Protein AF-A0A5C8V704-F1 (afdb_monomer_lite)

Sequence (258 aa):
MAIKKEKIITKQKALARRPDGNEKFPCLSTTLSRTVVVHTKKMRTDFKILSFIILTSVIFGCHTTEQKPKKIVEQNFGLFQNESESVAVELKLTEYTEWKSLLERTEEIACNDSIPKITFENDSIIKRVYLRNPCWDNFGCILIKQRNTIQIHNDTISKADRFYYPLDSLASVLKKDFNNNGKIPSWSRNPEKLLIFLSYDDEKISLFPKTLYKVVNEYEKLTDSVVLKIWLNEKMDIPPPPPPPKEPVGIELIENEK

Secondary structure (DSSP, 8-state):
---PPP----PPPP------------------------------S-HHHHHHHHHHHHHTS----------PEEEEES--TT--GGGEEE--GGG-SSHHHHHHHHHHHHHTT-EEEEEEE-SSEEEEEE-----GGG-S-----GGGEEEEETTEEEETTTEEEEGGGHHHHHHHHHHHTTSSTTS-S-GGG-EEEEE--GGGGGGHHHHHHHHHHHHHTT-S-----EEE------PPPPPPPPPP----------

pLDDT: mean 78.53, std 21.44, range [31.73, 98.5]

Organism: NCBI:txid2603628

Radius of gyration: 38.83 Å; chains: 1; bounding box: 147×44×92 Å

Structure (mmCIF, N/CA/C/O backbone):
data_AF-A0A5C8V704-F1
#
_entry.id   AF-A0A5C8V704-F1
#
loop_
_atom_site.group_PDB
_atom_site.id
_atom_site.type_symbol
_atom_site.label_atom_id
_atom_site.label_alt_id
_atom_site.label_comp_id
_atom_site.label_asym_id
_atom_site.label_entity_id
_atom_site.label_seq_id
_atom_site.pdbx_PDB_ins_code
_atom_site.Cartn_x
_atom_site.Cartn_y
_atom_site.Cartn_z
_atom_site.occupancy
_atom_site.B_iso_or_equiv
_atom_site.auth_seq_id
_atom_site.auth_comp_id
_atom_site.auth_asym_id
_atom_site.auth_atom_id
_atom_site.pdbx_PDB_model_num
ATOM 1 N N . MET A 1 1 ? -70.396 -18.447 39.971 1.00 44.59 1 MET A N 1
ATOM 2 C CA . MET A 1 1 ? -69.011 -18.435 39.452 1.00 44.59 1 MET A CA 1
ATOM 3 C C . MET A 1 1 ? -68.314 -17.203 39.994 1.00 44.59 1 MET A C 1
ATOM 5 O O . MET A 1 1 ? -68.735 -16.094 39.697 1.00 44.59 1 MET A O 1
ATOM 9 N N . ALA A 1 2 ? -67.343 -17.411 40.881 1.00 37.50 2 ALA A N 1
ATOM 10 C CA . ALA A 1 2 ? -66.616 -16.361 41.579 1.00 37.50 2 ALA A CA 1
ATOM 11 C C . ALA A 1 2 ? -65.350 -15.997 40.795 1.00 37.50 2 ALA A C 1
ATOM 13 O O . ALA A 1 2 ? -64.587 -16.888 40.429 1.00 37.50 2 ALA A O 1
ATOM 14 N N . ILE A 1 3 ? -65.117 -14.702 40.564 1.00 41.75 3 ILE A N 1
ATOM 15 C CA . ILE A 1 3 ? -63.849 -14.195 40.033 1.00 41.75 3 ILE A CA 1
ATOM 16 C C . ILE A 1 3 ? -63.155 -13.411 41.145 1.00 41.75 3 ILE A C 1
ATOM 18 O O . ILE A 1 3 ? -63.657 -12.420 41.676 1.00 41.75 3 ILE A O 1
ATOM 22 N N . LYS A 1 4 ? -62.007 -13.966 41.517 1.00 40.91 4 LYS A N 1
ATOM 23 C CA . LYS A 1 4 ? -61.085 -13.590 42.582 1.00 40.91 4 LYS A CA 1
ATOM 24 C C . LYS A 1 4 ? -60.369 -12.293 42.192 1.00 40.91 4 LYS A C 1
ATOM 26 O O . LYS A 1 4 ? -59.767 -12.223 41.127 1.00 40.91 4 LYS A O 1
ATOM 31 N N . LYS A 1 5 ? -60.438 -11.268 43.045 1.00 46.28 5 LYS A N 1
ATOM 32 C CA . LYS A 1 5 ? -59.642 -10.040 42.903 1.00 46.28 5 LYS A CA 1
ATOM 33 C C . LYS A 1 5 ? -58.301 -10.236 43.607 1.00 46.28 5 LYS A C 1
ATOM 35 O O . LYS A 1 5 ? -58.270 -10.444 44.818 1.00 46.28 5 LYS A O 1
ATOM 40 N N . GLU A 1 6 ? -57.214 -10.181 42.847 1.00 47.41 6 GLU A N 1
ATOM 41 C CA . GLU A 1 6 ? -55.852 -10.160 43.375 1.00 47.41 6 GLU A CA 1
ATOM 42 C C . GLU A 1 6 ? -55.475 -8.760 43.866 1.00 47.41 6 GLU A C 1
ATOM 44 O O . GLU A 1 6 ? -55.792 -7.743 43.251 1.00 47.41 6 GLU A O 1
ATOM 49 N N . LYS A 1 7 ? -54.820 -8.731 45.026 1.00 45.00 7 LYS A N 1
ATOM 50 C CA . LYS A 1 7 ? -54.406 -7.538 45.759 1.00 45.00 7 LYS A CA 1
ATOM 51 C C . LYS A 1 7 ? -52.881 -7.510 45.732 1.00 45.00 7 LYS A C 1
ATOM 53 O O . LYS A 1 7 ? -52.247 -8.329 46.390 1.00 45.00 7 LYS A O 1
ATOM 58 N N . ILE A 1 8 ? -52.296 -6.598 44.961 1.00 46.44 8 ILE A N 1
ATOM 59 C CA . ILE A 1 8 ? -50.842 -6.408 44.924 1.00 46.44 8 ILE A CA 1
ATOM 60 C C . ILE A 1 8 ? -50.446 -5.570 46.144 1.00 46.44 8 ILE A C 1
ATOM 62 O O . ILE A 1 8 ? -50.882 -4.431 46.304 1.00 46.44 8 ILE A O 1
ATOM 66 N N . ILE A 1 9 ? -49.657 -6.176 47.031 1.00 41.59 9 ILE A N 1
ATOM 67 C CA . ILE A 1 9 ? -49.066 -5.560 48.221 1.00 41.59 9 ILE A CA 1
ATOM 68 C C . ILE A 1 9 ? -47.594 -5.298 47.905 1.00 41.59 9 ILE A C 1
ATOM 70 O O . ILE A 1 9 ? -46.803 -6.238 47.833 1.00 41.59 9 ILE A O 1
ATOM 74 N N . THR A 1 10 ? -47.208 -4.035 47.750 1.00 47.12 10 THR A N 1
ATOM 75 C CA . THR A 1 10 ? -45.797 -3.658 47.604 1.00 47.12 10 THR A CA 1
ATOM 76 C C . THR A 1 10 ? -45.227 -3.324 48.980 1.00 47.12 10 THR A C 1
ATOM 78 O O . THR A 1 10 ? -45.646 -2.368 49.631 1.00 47.12 10 THR A O 1
ATOM 81 N N . LYS A 1 11 ? -44.287 -4.153 49.447 1.00 47.28 11 LYS A N 1
ATOM 82 C CA . LYS A 1 11 ? -43.555 -3.972 50.706 1.00 47.28 11 LYS A CA 1
ATOM 83 C C . LYS A 1 11 ? -42.565 -2.810 50.585 1.00 47.28 11 LYS A C 1
ATOM 85 O O . LYS A 1 11 ? -41.685 -2.831 49.730 1.00 47.28 11 LYS A O 1
ATOM 90 N N . GLN A 1 12 ? -42.676 -1.840 51.489 1.00 38.31 12 GLN A N 1
ATOM 91 C CA . GLN A 1 12 ? -41.624 -0.866 51.771 1.00 38.31 12 GLN A CA 1
ATOM 92 C C . GLN A 1 12 ? -40.463 -1.560 52.492 1.00 38.31 12 GLN A C 1
ATOM 94 O O . GLN A 1 12 ? -40.671 -2.301 53.454 1.00 38.31 12 GLN A O 1
ATOM 99 N N . LYS A 1 13 ? -39.237 -1.311 52.028 1.00 49.50 13 LYS A N 1
ATOM 100 C CA . LYS A 1 13 ? -38.006 -1.712 52.709 1.00 49.50 13 LYS A CA 1
ATOM 101 C C . LYS A 1 13 ? -37.528 -0.525 53.545 1.00 49.50 13 LYS A C 1
ATOM 103 O O . LYS A 1 13 ? -37.286 0.553 53.011 1.00 49.50 13 LYS A O 1
ATOM 108 N N . ALA A 1 14 ? -37.445 -0.734 54.853 1.00 36.69 14 ALA A N 1
ATOM 109 C CA . ALA A 1 14 ? -36.876 0.204 55.805 1.00 36.69 14 ALA A CA 1
ATOM 110 C C . ALA A 1 14 ? -35.340 0.187 55.721 1.00 36.69 14 ALA A C 1
ATOM 112 O O . ALA A 1 14 ? -34.738 -0.886 55.683 1.00 36.69 14 ALA A O 1
ATOM 113 N N . LEU A 1 15 ? -34.719 1.366 55.764 1.00 38.62 15 LEU A N 1
ATOM 114 C CA . LEU A 1 15 ? -33.349 1.544 56.238 1.00 38.62 15 LEU A CA 1
ATOM 115 C C . LEU A 1 15 ? -33.349 2.737 57.200 1.00 38.62 15 LEU A C 1
ATOM 117 O O . LEU A 1 15 ? -33.879 3.804 56.886 1.00 38.62 15 LEU A O 1
ATOM 121 N N . ALA A 1 16 ? -32.822 2.526 58.402 1.00 35.31 16 ALA A N 1
ATOM 122 C CA . ALA A 1 16 ? -32.788 3.505 59.477 1.00 35.31 16 ALA A CA 1
ATOM 123 C C . ALA A 1 16 ? -31.427 4.229 59.533 1.00 35.31 16 ALA A C 1
ATOM 125 O O . ALA A 1 16 ? -30.406 3.557 59.506 1.00 35.31 16 ALA A O 1
ATOM 126 N N . ARG A 1 17 ? -31.498 5.577 59.621 1.00 34.66 17 ARG A N 1
ATOM 127 C CA . ARG A 1 17 ? -30.797 6.575 60.492 1.00 34.66 17 ARG A CA 1
ATOM 128 C C . ARG A 1 17 ? -29.285 6.416 60.764 1.00 34.66 17 ARG A C 1
ATOM 130 O O . ARG A 1 17 ? -28.851 5.317 61.051 1.00 34.66 17 ARG A O 1
ATOM 137 N N . ARG A 1 18 ? -28.439 7.454 60.915 1.00 39.41 18 ARG A N 1
ATOM 138 C CA . ARG A 1 18 ? -28.419 8.958 61.001 1.00 39.41 18 ARG A CA 1
ATOM 139 C C . ARG A 1 18 ? -26.903 9.337 61.207 1.00 39.41 18 ARG A C 1
ATOM 141 O O . ARG A 1 18 ? -26.125 8.386 61.223 1.00 39.41 18 ARG A O 1
ATOM 148 N N . PRO A 1 19 ? -26.439 10.581 61.503 1.00 47.91 19 PRO A N 1
ATOM 149 C CA . PRO A 1 19 ? -27.082 11.903 61.582 1.00 47.91 19 PRO A CA 1
ATOM 150 C C . PRO A 1 19 ? -26.353 13.003 60.772 1.00 47.91 19 PRO A C 1
ATOM 152 O O . PRO A 1 19 ? -25.227 12.831 60.338 1.00 47.91 19 PRO A O 1
ATOM 155 N N . ASP A 1 20 ? -27.059 14.112 60.569 1.00 41.09 20 ASP A N 1
ATOM 156 C CA . ASP A 1 20 ? -26.614 15.519 60.570 1.00 41.09 20 ASP A CA 1
ATOM 157 C C . ASP A 1 20 ? -27.721 16.258 59.801 1.00 41.09 20 ASP A C 1
ATOM 159 O O . ASP A 1 20 ? -28.110 15.872 58.706 1.00 41.09 20 ASP A O 1
ATOM 163 N N . GLY A 1 21 ? -28.467 17.193 60.372 1.00 41.81 21 GLY A N 1
ATOM 164 C CA . GLY A 1 21 ? -28.012 18.265 61.237 1.00 41.81 21 GLY A CA 1
ATOM 165 C C . GLY A 1 21 ? -28.247 19.561 60.470 1.00 41.81 21 GLY A C 1
ATOM 166 O O . GLY A 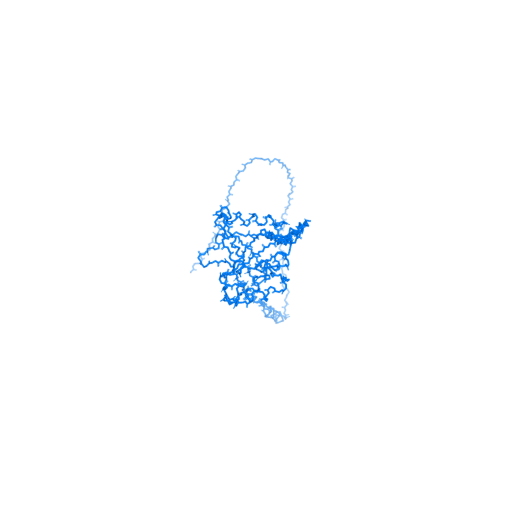1 21 ? -27.290 20.168 60.020 1.00 41.81 21 GLY A O 1
ATOM 167 N N . ASN A 1 22 ? -29.516 19.901 60.202 1.00 38.75 22 ASN A N 1
ATOM 168 C CA . ASN A 1 22 ? -30.020 21.276 60.249 1.00 38.75 22 ASN A CA 1
ATOM 169 C C . ASN A 1 22 ? -31.502 21.382 59.878 1.00 38.75 22 ASN A C 1
ATOM 171 O O . ASN A 1 22 ? -32.037 20.692 59.012 1.00 38.75 22 ASN A O 1
ATOM 175 N N . GLU A 1 23 ? -32.139 22.260 60.638 1.00 38.09 23 GLU A N 1
ATOM 176 C CA . GLU A 1 23 ? -33.556 22.555 60.749 1.00 38.09 23 GLU A CA 1
ATOM 177 C C . GLU A 1 23 ? -34.106 23.350 59.556 1.00 38.09 23 GLU A C 1
ATOM 179 O O . GLU A 1 23 ? -33.428 24.223 59.017 1.00 38.09 23 GLU A O 1
ATOM 184 N N . LYS A 1 24 ? -35.391 23.131 59.237 1.00 35.50 24 LYS A N 1
ATOM 185 C CA . LYS A 1 24 ? -36.437 24.177 59.244 1.00 35.50 24 LYS A CA 1
ATOM 186 C C . LYS A 1 24 ? -37.827 23.575 58.967 1.00 35.50 24 LYS A C 1
ATOM 188 O O . LYS A 1 24 ? -38.093 23.031 57.902 1.00 35.50 24 LYS A O 1
ATOM 193 N N . PHE A 1 25 ? -38.704 23.690 59.962 1.00 33.47 25 PHE A N 1
ATOM 194 C CA . PHE A 1 25 ? -40.175 23.625 59.882 1.00 33.47 25 PHE A CA 1
ATOM 195 C C . PHE A 1 25 ? -40.737 25.034 59.555 1.00 33.47 25 PHE A C 1
ATOM 197 O O . PHE A 1 25 ? -39.957 25.988 59.579 1.00 33.47 25 PHE A O 1
ATOM 204 N N . PRO A 1 26 ? -42.066 25.267 59.476 1.00 46.62 26 PRO A N 1
ATOM 205 C CA . PRO A 1 26 ? -43.185 24.465 58.949 1.00 46.62 26 PRO A CA 1
ATOM 206 C C . PRO A 1 26 ? -44.069 25.297 57.978 1.00 46.62 26 PRO A C 1
ATOM 208 O O . PRO A 1 26 ? -43.970 26.516 57.941 1.00 46.62 26 PRO A O 1
ATOM 211 N N . CYS A 1 27 ? -45.026 24.673 57.282 1.00 31.73 27 CYS A N 1
ATOM 212 C CA . CYS A 1 27 ? -46.326 25.302 56.990 1.00 31.73 27 CYS A CA 1
ATOM 213 C C . CYS A 1 27 ? -47.397 24.220 56.787 1.00 31.73 27 CYS A C 1
ATOM 215 O O . CYS A 1 27 ? -47.334 23.420 55.855 1.00 31.73 27 CYS A O 1
ATOM 217 N N . LEU A 1 28 ? -48.372 24.211 57.696 1.00 37.22 28 LEU A N 1
ATOM 218 C CA . LEU A 1 28 ? -49.668 23.555 57.559 1.00 37.22 28 LEU A CA 1
ATOM 219 C C . LEU A 1 28 ? -50.482 24.283 56.478 1.00 37.22 28 LEU A C 1
ATOM 221 O O . LEU A 1 28 ? -50.531 25.511 56.486 1.00 37.22 28 LEU A O 1
ATOM 225 N N . SER A 1 29 ? -51.222 23.553 55.644 1.00 35.16 29 SER A N 1
ATOM 226 C CA . SER A 1 29 ? -52.492 24.073 55.136 1.00 35.16 29 SER A CA 1
ATOM 227 C C . SER A 1 29 ? -53.477 22.956 54.818 1.00 35.16 29 SER A C 1
ATOM 229 O O . SER A 1 29 ? -53.121 21.833 54.463 1.00 35.16 29 SER A O 1
ATOM 231 N N . THR A 1 30 ? -54.727 23.306 55.053 1.00 36.38 30 THR A N 1
ATOM 232 C CA . THR A 1 30 ? -55.903 22.489 55.287 1.00 36.38 30 THR A CA 1
ATOM 233 C C . THR A 1 30 ? -56.631 22.137 53.987 1.00 36.38 30 THR A C 1
ATOM 235 O O . THR A 1 30 ? -56.574 22.839 52.984 1.00 36.38 30 THR A O 1
ATOM 238 N N . THR A 1 31 ? -57.358 21.026 54.067 1.00 43.66 31 THR A N 1
ATOM 239 C CA . THR A 1 31 ? -58.413 20.501 53.185 1.00 43.66 31 THR A CA 1
ATOM 240 C C . THR A 1 31 ? -59.241 21.511 52.383 1.00 43.66 31 THR A C 1
ATOM 242 O O . THR A 1 31 ? -59.718 22.488 52.951 1.00 43.66 31 THR A O 1
ATOM 245 N N . LEU A 1 32 ? -59.628 21.132 51.155 1.00 38.75 32 LEU A N 1
ATOM 246 C CA . LEU A 1 32 ? -61.003 21.320 50.663 1.00 38.75 32 LEU A CA 1
ATOM 247 C C . LEU A 1 32 ? -61.303 20.400 49.469 1.00 38.75 32 LEU A C 1
ATOM 249 O O . LEU A 1 32 ? -60.818 20.592 48.357 1.00 38.75 32 LEU A O 1
ATOM 253 N N . SER A 1 33 ? -62.143 19.396 49.727 1.00 44.09 33 SER A N 1
ATOM 254 C CA . SER A 1 33 ? -62.847 18.627 48.701 1.00 44.09 33 SER A CA 1
ATOM 255 C C . SER A 1 33 ? -63.839 19.554 48.005 1.00 44.09 33 SER A C 1
ATOM 257 O O . SER A 1 33 ? -64.700 20.138 48.663 1.00 44.09 33 SER A O 1
ATOM 259 N N . ARG A 1 34 ? -63.737 19.685 46.680 1.00 38.34 34 ARG A N 1
ATOM 260 C CA . ARG A 1 34 ? -64.720 20.405 45.868 1.00 38.34 34 ARG A CA 1
ATOM 261 C C . ARG A 1 34 ? -65.421 19.411 44.954 1.00 38.34 34 ARG A C 1
ATOM 263 O O . ARG A 1 34 ? -64.851 18.926 43.982 1.00 38.34 34 ARG A O 1
ATOM 270 N N . THR A 1 35 ? -66.668 19.112 45.288 1.00 49.31 35 THR A N 1
ATOM 271 C CA . THR A 1 35 ? -67.592 18.381 44.425 1.00 49.31 35 THR A CA 1
ATOM 272 C C . THR A 1 35 ? -67.972 19.296 43.263 1.00 49.31 35 THR A C 1
ATOM 274 O O . THR A 1 35 ? -68.590 20.339 43.471 1.00 49.31 35 THR A O 1
ATOM 277 N N . VAL A 1 36 ? -67.581 18.936 42.042 1.00 43.47 36 VAL A N 1
ATOM 278 C CA . VAL A 1 36 ? -68.016 19.628 40.822 1.00 43.47 36 VAL A CA 1
ATOM 279 C C . VAL A 1 36 ? -69.261 18.919 40.304 1.00 43.47 36 VAL A C 1
ATOM 281 O O . VAL A 1 36 ? -69.202 17.776 39.859 1.00 43.47 36 VAL A O 1
ATOM 284 N N . VAL A 1 37 ? -70.403 19.601 40.379 1.00 51.59 37 VAL A N 1
ATOM 285 C CA . VAL A 1 37 ? -71.641 19.182 39.717 1.00 51.59 37 VAL A CA 1
ATOM 286 C C . VAL A 1 37 ? -71.476 19.443 38.221 1.00 51.59 37 VAL A C 1
ATOM 288 O O . VAL A 1 37 ? -71.445 20.589 37.778 1.00 51.59 37 VAL A O 1
ATOM 291 N N . VAL A 1 38 ? -71.339 18.375 37.437 1.00 46.44 38 VAL A N 1
ATOM 292 C CA . VAL A 1 38 ? -71.306 18.444 35.973 1.00 46.44 38 VAL A CA 1
ATOM 293 C C . VAL A 1 38 ? -72.742 18.548 35.466 1.00 46.44 38 VAL A C 1
ATOM 295 O O . VAL A 1 38 ? -73.486 17.569 35.452 1.00 46.44 38 VAL A O 1
ATOM 298 N N . HIS A 1 39 ? -73.144 19.739 35.027 1.00 47.12 39 HIS A N 1
ATOM 299 C CA . HIS A 1 39 ? -74.334 19.890 34.196 1.00 47.12 39 HIS A CA 1
ATOM 300 C C . HIS A 1 39 ? -74.021 19.431 32.771 1.00 47.12 39 HIS A C 1
ATOM 302 O O . HIS A 1 39 ? -73.426 20.155 31.974 1.00 47.12 39 HIS A O 1
ATOM 308 N N . THR A 1 40 ? -74.456 18.221 32.426 1.00 40.09 40 THR A N 1
ATOM 309 C CA . THR A 1 40 ? -74.488 17.754 31.039 1.00 40.09 40 THR A CA 1
ATOM 310 C C . THR A 1 40 ? -75.593 18.487 30.286 1.00 40.09 40 THR A C 1
ATOM 312 O O . THR A 1 40 ? -76.771 18.129 30.362 1.00 40.09 40 THR A O 1
ATOM 315 N N . LYS A 1 41 ? -75.214 19.530 29.545 1.00 44.72 41 LYS A N 1
ATOM 316 C CA . LYS A 1 41 ? -76.078 20.141 28.536 1.00 44.72 41 LYS A CA 1
ATOM 317 C C . LYS A 1 41 ? -76.211 19.156 27.372 1.00 44.72 41 LYS A C 1
ATOM 319 O O . LYS A 1 41 ? -75.222 18.679 26.822 1.00 44.72 41 LYS A O 1
ATOM 324 N N . LYS A 1 42 ? -77.453 18.837 27.024 1.00 49.50 42 LYS A N 1
ATOM 325 C CA . LYS A 1 42 ? -77.848 17.964 25.916 1.00 49.50 42 LYS A CA 1
ATOM 326 C C . LYS A 1 42 ? -77.379 18.561 24.582 1.00 49.50 42 LYS A C 1
ATOM 328 O O . LYS A 1 42 ? -78.095 19.360 23.989 1.00 49.50 42 LYS A O 1
ATOM 333 N N . MET A 1 43 ? -76.195 18.168 24.110 1.00 43.16 43 MET A N 1
ATOM 334 C CA . MET A 1 43 ? -75.773 18.372 22.721 1.00 43.16 43 MET A CA 1
ATOM 335 C C . MET A 1 43 ? -76.339 17.237 21.872 1.00 43.16 43 MET A C 1
ATOM 337 O O . MET A 1 43 ? -75.833 16.117 21.838 1.00 43.16 43 MET A O 1
ATOM 341 N N . ARG A 1 44 ? -77.474 17.535 21.243 1.00 52.94 44 ARG A N 1
ATOM 342 C CA . ARG A 1 44 ? -78.029 16.774 20.130 1.00 52.94 44 ARG A CA 1
ATOM 343 C C . ARG A 1 44 ? -77.403 17.346 18.858 1.00 52.94 44 ARG A C 1
ATOM 345 O O . ARG A 1 44 ? -77.247 18.559 18.785 1.00 52.94 44 ARG A O 1
ATOM 352 N N . THR A 1 45 ? -77.105 16.450 17.914 1.00 56.62 45 THR A N 1
ATOM 353 C CA . THR A 1 45 ? -76.535 16.684 16.570 1.00 56.62 45 THR A CA 1
ATOM 354 C C . THR A 1 45 ? -75.119 17.255 16.556 1.00 56.62 45 THR A C 1
ATOM 356 O O . THR A 1 45 ? -74.963 18.446 16.725 1.00 56.62 45 THR A O 1
ATOM 359 N N . ASP A 1 46 ? -74.136 16.351 16.400 1.00 52.53 46 ASP A N 1
ATOM 360 C CA . ASP A 1 46 ? -72.847 16.534 15.676 1.00 52.53 46 ASP A CA 1
ATOM 361 C C . ASP A 1 46 ? -71.938 15.280 15.738 1.00 52.53 46 ASP A C 1
ATOM 363 O O . ASP A 1 46 ? -70.817 15.253 15.232 1.00 52.53 46 ASP A O 1
ATOM 367 N N . PHE A 1 47 ? -72.443 14.163 16.278 1.00 52.62 47 PHE A N 1
ATOM 368 C CA . PHE A 1 47 ? -71.701 12.899 16.408 1.00 52.62 47 PHE A CA 1
ATOM 369 C C . PHE A 1 47 ? -71.240 12.282 15.068 1.00 52.62 47 PHE A C 1
ATOM 371 O O . PHE A 1 47 ? -70.318 11.472 15.041 1.00 52.62 47 PHE A O 1
ATOM 378 N N . LYS A 1 48 ? -71.847 12.670 13.936 1.00 51.34 48 LYS A N 1
ATOM 379 C CA . LYS A 1 48 ? -71.466 12.160 12.606 1.00 51.34 48 LYS A CA 1
ATOM 380 C C . LYS A 1 48 ? -70.214 12.836 12.036 1.00 51.34 48 LYS A C 1
ATOM 382 O O . LYS A 1 48 ? -69.453 12.177 11.338 1.00 51.34 48 LYS A O 1
ATOM 387 N N . ILE A 1 49 ? -69.979 14.112 12.357 1.00 59.41 49 ILE A N 1
ATOM 388 C CA . ILE A 1 49 ? -68.831 14.875 11.837 1.00 59.41 49 ILE A CA 1
ATOM 389 C C . ILE A 1 49 ? -67.564 14.504 12.619 1.00 59.41 49 ILE A C 1
ATOM 391 O O . ILE A 1 49 ? -66.519 14.253 12.022 1.00 59.41 49 ILE A O 1
ATOM 395 N N . LEU A 1 50 ? -67.674 14.343 13.942 1.00 54.97 50 LEU A N 1
ATOM 396 C CA . LEU A 1 50 ? -66.556 13.920 14.792 1.00 54.97 50 LEU A CA 1
ATOM 397 C C . LEU A 1 50 ? -66.080 12.491 14.469 1.00 54.97 50 LEU A C 1
ATOM 399 O O . LEU A 1 50 ? -64.881 12.221 14.468 1.00 54.97 50 LEU A O 1
ATOM 403 N N . SER A 1 51 ? -67.005 11.592 14.114 1.00 56.19 51 SER A N 1
ATOM 404 C CA . SER A 1 51 ? -66.667 10.233 13.675 1.00 56.19 51 SER A CA 1
ATOM 405 C C . SER A 1 51 ? -65.898 10.210 12.348 1.00 56.19 51 SER A C 1
ATOM 407 O O . SER A 1 51 ? -65.074 9.321 12.157 1.00 56.19 51 SER A O 1
ATOM 409 N N . PHE A 1 52 ? -66.139 11.166 11.444 1.00 60.00 52 PHE A N 1
ATOM 410 C CA . PHE A 1 52 ? -65.418 11.260 10.170 1.00 60.00 52 PHE A CA 1
ATOM 411 C C . PHE A 1 52 ? -63.993 11.804 10.348 1.00 60.00 52 PHE A C 1
ATOM 413 O O . PHE A 1 52 ? -63.079 11.321 9.688 1.00 60.00 52 PHE A O 1
ATOM 420 N N . ILE A 1 53 ? -63.788 12.747 11.276 1.00 61.66 53 ILE A N 1
ATOM 421 C CA . ILE A 1 53 ? -62.463 13.316 11.588 1.00 61.66 53 ILE A CA 1
ATOM 422 C C . ILE A 1 53 ? -61.553 12.271 12.254 1.00 61.66 53 ILE A C 1
ATOM 424 O O . ILE A 1 53 ? -60.378 12.164 11.917 1.00 61.66 53 ILE A O 1
ATOM 428 N N . ILE A 1 54 ? -62.095 11.448 13.157 1.00 60.44 54 ILE A N 1
ATOM 429 C CA . ILE A 1 54 ? -61.327 10.362 13.790 1.00 60.44 54 ILE A CA 1
ATOM 430 C C . ILE A 1 54 ? -60.971 9.277 12.762 1.00 60.44 54 ILE A C 1
ATOM 432 O O . ILE A 1 54 ? -59.874 8.724 12.811 1.00 60.44 54 ILE A O 1
ATOM 436 N N . LEU A 1 55 ? -61.857 8.999 11.798 1.00 58.44 55 LEU A N 1
ATOM 437 C CA . LEU A 1 55 ? -61.618 7.980 10.777 1.00 58.44 55 LEU A CA 1
ATOM 438 C C . LEU A 1 55 ? -60.535 8.400 9.771 1.00 58.44 55 LEU A C 1
ATOM 440 O O . LEU A 1 55 ? -59.760 7.548 9.352 1.00 58.44 55 LEU A O 1
ATOM 444 N N . THR A 1 56 ? -60.430 9.686 9.414 1.00 59.88 56 THR A N 1
ATOM 445 C CA . THR A 1 56 ? -59.397 10.171 8.479 1.00 59.88 56 THR A CA 1
ATOM 446 C C . THR A 1 56 ? -58.010 10.288 9.116 1.00 59.88 56 THR A C 1
ATOM 448 O O . THR A 1 56 ? -57.017 10.049 8.430 1.00 59.88 56 THR A O 1
ATOM 451 N N . SER A 1 57 ? -57.904 10.560 10.423 1.00 54.84 57 SER A N 1
ATOM 452 C CA . SER A 1 57 ? -56.608 10.601 11.124 1.00 54.84 57 SER A CA 1
ATOM 453 C C . SER A 1 57 ? -55.922 9.234 11.259 1.00 54.84 57 SER A C 1
ATOM 455 O O . SER A 1 57 ? -54.700 9.187 11.364 1.00 54.84 57 SER A O 1
ATOM 457 N N . VAL A 1 58 ? -56.664 8.120 11.201 1.00 58.66 58 VAL A N 1
ATOM 458 C CA . VAL A 1 58 ? -56.075 6.764 11.222 1.00 58.66 58 VAL A CA 1
ATOM 459 C C . VAL A 1 58 ? -55.428 6.402 9.876 1.00 58.66 58 VAL A C 1
ATOM 461 O O . VAL A 1 58 ? -54.473 5.634 9.848 1.00 58.66 58 VAL A O 1
ATOM 464 N N . ILE A 1 59 ? -55.875 7.000 8.765 1.00 57.03 59 ILE A N 1
ATOM 465 C CA . ILE A 1 59 ? -55.381 6.678 7.409 1.00 57.03 59 ILE A CA 1
ATOM 466 C C . ILE A 1 59 ? -54.037 7.367 7.105 1.00 57.03 59 ILE A C 1
ATOM 468 O O . ILE A 1 59 ? -53.273 6.889 6.276 1.00 57.03 59 ILE A O 1
ATOM 472 N N . PHE A 1 60 ? -53.704 8.454 7.811 1.00 57.69 60 PHE A N 1
ATOM 473 C CA . PHE A 1 60 ? -52.390 9.114 7.720 1.00 57.69 60 PHE A CA 1
ATOM 474 C C . PHE A 1 60 ? -51.382 8.616 8.775 1.00 57.69 60 PHE A C 1
ATOM 476 O O . PHE A 1 60 ? -50.271 9.139 8.876 1.00 57.69 60 PHE A O 1
ATOM 483 N N . GLY A 1 61 ? -51.745 7.594 9.559 1.00 55.34 61 GLY A N 1
ATOM 484 C CA . GLY A 1 61 ? -50.862 6.955 10.527 1.00 55.34 61 GLY A CA 1
ATOM 485 C C . GLY A 1 61 ? -49.804 6.079 9.851 1.00 55.34 61 GLY A C 1
ATOM 486 O O . GLY A 1 61 ? -50.086 4.952 9.470 1.00 55.34 61 GLY A O 1
ATOM 487 N N . CYS A 1 62 ? -48.576 6.597 9.775 1.00 53.19 62 CYS A N 1
ATOM 488 C CA . CYS A 1 62 ? -47.334 5.893 9.430 1.00 53.19 62 CYS A CA 1
ATOM 489 C C . CYS A 1 62 ? -47.240 5.295 8.015 1.00 53.19 62 CYS A C 1
ATOM 491 O O . CYS A 1 62 ? -47.156 4.084 7.835 1.00 53.19 62 CYS A O 1
ATOM 493 N N . HIS A 1 63 ? -46.980 6.152 7.025 1.00 52.72 63 HIS A N 1
ATOM 494 C CA . HIS A 1 63 ? -45.927 5.807 6.065 1.00 52.72 63 HIS A CA 1
ATOM 495 C C . HIS A 1 63 ? -44.567 5.993 6.753 1.00 52.72 63 HIS A C 1
ATOM 497 O O . HIS A 1 63 ? -43.824 6.928 6.464 1.00 52.72 63 HIS A O 1
ATOM 503 N N . THR A 1 64 ? -44.230 5.115 7.699 1.00 58.72 64 THR A N 1
ATOM 504 C CA . THR A 1 64 ? -42.821 4.864 7.996 1.00 58.72 64 THR A CA 1
ATOM 505 C C . THR A 1 64 ? -42.264 4.220 6.741 1.00 58.72 64 THR A C 1
ATOM 507 O O . THR A 1 64 ? -42.447 3.027 6.519 1.00 58.72 64 THR A O 1
ATOM 510 N N . THR A 1 65 ? -41.657 5.024 5.865 1.00 57.94 65 THR A N 1
ATOM 511 C CA . THR A 1 65 ? -40.715 4.512 4.874 1.00 57.94 65 THR A CA 1
ATOM 512 C C . THR A 1 65 ? -39.739 3.644 5.647 1.00 57.94 65 THR A C 1
ATOM 514 O O . THR A 1 65 ? -38.904 4.175 6.380 1.00 57.94 65 THR A O 1
ATOM 517 N N . GLU A 1 66 ? -39.892 2.324 5.544 1.00 56.22 66 GLU A N 1
ATOM 518 C CA . GLU A 1 66 ? -38.873 1.382 5.967 1.00 56.22 66 GLU A CA 1
ATOM 519 C C . GLU A 1 66 ? -37.623 1.747 5.170 1.00 56.22 66 GLU A C 1
ATOM 521 O O . GLU A 1 66 ? -37.462 1.369 4.007 1.00 56.22 66 GLU A O 1
ATOM 526 N N . GLN A 1 67 ? -36.754 2.566 5.761 1.00 60.12 67 GLN A N 1
ATOM 527 C CA . GLN A 1 67 ? -35.397 2.694 5.274 1.00 60.12 67 GLN A CA 1
ATOM 528 C C . GLN A 1 67 ? -34.795 1.312 5.481 1.00 60.12 67 GLN A C 1
ATOM 530 O O . GLN A 1 67 ? -34.417 0.952 6.596 1.00 60.12 67 GLN A O 1
ATOM 535 N N . LYS A 1 68 ? -34.788 0.497 4.418 1.00 64.19 68 LYS A N 1
ATOM 536 C CA . LYS A 1 68 ? -34.041 -0.759 4.411 1.00 64.19 68 LYS A CA 1
ATOM 537 C C . LYS A 1 68 ? -32.646 -0.428 4.937 1.00 64.19 68 LYS A C 1
ATOM 539 O O . LYS A 1 68 ? -32.036 0.495 4.388 1.00 64.19 68 LYS A O 1
ATOM 544 N N . PRO A 1 69 ? -32.156 -1.120 5.981 1.00 65.88 69 PRO A N 1
ATOM 545 C CA . PRO A 1 69 ? -30.830 -0.854 6.505 1.00 65.88 69 PRO A CA 1
ATOM 546 C C . PRO A 1 69 ? -29.857 -0.948 5.336 1.00 65.88 69 PRO A C 1
ATOM 548 O O . PRO A 1 69 ? -29.801 -1.965 4.637 1.00 65.88 69 PRO A O 1
ATOM 551 N N . LYS A 1 70 ? -29.180 0.167 5.053 1.00 76.94 70 LYS A N 1
ATOM 552 C CA . LYS A 1 70 ? -28.227 0.261 3.955 1.00 76.94 70 LYS A CA 1
ATOM 553 C C . LYS A 1 70 ? -27.146 -0.774 4.243 1.00 76.94 70 LYS A C 1
ATOM 555 O O . LYS A 1 70 ? -26.426 -0.657 5.229 1.00 76.94 70 LYS A O 1
ATOM 560 N N . LYS A 1 71 ? -27.11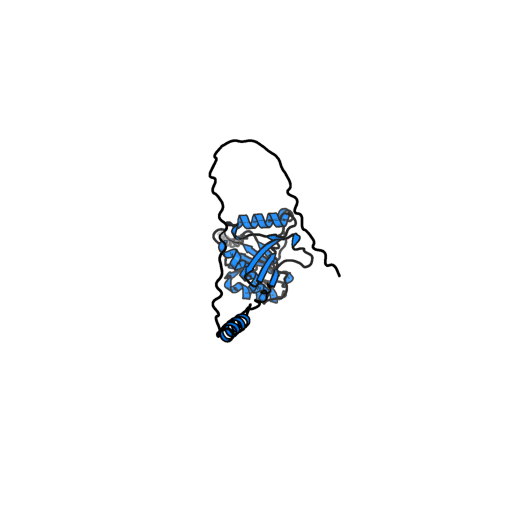0 -1.845 3.447 1.00 87.06 71 LYS A N 1
ATOM 561 C CA . LYS A 1 71 ? -26.164 -2.943 3.651 1.00 87.06 71 LYS A CA 1
ATOM 562 C C . LYS A 1 71 ? -24.757 -2.386 3.454 1.00 87.06 71 LYS A C 1
ATOM 564 O O . LYS A 1 71 ? -24.405 -2.017 2.336 1.00 87.06 71 LYS A O 1
ATOM 569 N N . ILE A 1 72 ? -23.991 -2.315 4.536 1.00 90.75 72 ILE A N 1
ATOM 570 C CA . ILE A 1 72 ? -22.582 -1.933 4.492 1.00 90.75 72 ILE A CA 1
ATOM 571 C C . ILE A 1 72 ? -21.810 -3.097 3.865 1.00 90.75 72 ILE A C 1
ATOM 573 O O . ILE A 1 72 ? -21.995 -4.255 4.248 1.00 90.75 72 ILE A O 1
ATOM 577 N N . VAL A 1 73 ? -21.004 -2.796 2.851 1.00 93.44 73 VAL A N 1
ATOM 578 C CA . VAL A 1 73 ? -20.128 -3.763 2.185 1.00 93.44 73 VAL A CA 1
ATOM 579 C C . VAL A 1 73 ? -18.744 -3.660 2.803 1.00 93.44 73 VAL A C 1
ATOM 581 O O . VAL A 1 73 ? -18.146 -2.588 2.815 1.00 93.44 73 VAL A O 1
ATOM 584 N N . GLU A 1 74 ? -18.225 -4.778 3.294 1.00 93.69 74 GLU A N 1
ATOM 585 C CA . GLU A 1 74 ? -16.870 -4.847 3.830 1.00 93.69 74 GLU A CA 1
ATOM 586 C C . GLU A 1 74 ? -15.915 -5.438 2.794 1.00 93.69 74 GLU A C 1
ATOM 588 O O . GLU A 1 74 ? -16.223 -6.441 2.148 1.00 93.69 74 GLU A O 1
ATOM 593 N N . GLN A 1 75 ? -14.757 -4.805 2.631 1.00 94.12 75 GLN A N 1
ATOM 594 C CA . GLN A 1 75 ? -13.703 -5.236 1.722 1.00 94.12 75 GLN A CA 1
ATOM 595 C C . GLN A 1 75 ? -12.368 -5.251 2.464 1.00 94.12 75 GLN A C 1
ATOM 597 O O . GLN A 1 75 ? -11.895 -4.214 2.927 1.00 94.12 75 GLN A O 1
ATOM 602 N N . ASN A 1 76 ? -11.744 -6.422 2.543 1.00 95.19 76 ASN A N 1
ATOM 603 C CA . ASN A 1 76 ? -10.461 -6.609 3.209 1.00 95.19 76 ASN A CA 1
ATOM 604 C C . ASN A 1 76 ? -9.373 -6.831 2.152 1.00 95.19 76 ASN A C 1
ATOM 606 O O . ASN A 1 76 ? -9.476 -7.759 1.356 1.00 95.19 76 ASN A O 1
ATOM 610 N N . PHE A 1 77 ? -8.327 -6.007 2.153 1.00 96.12 77 PHE A N 1
ATOM 611 C CA . PHE A 1 77 ? -7.181 -6.105 1.247 1.00 96.12 77 PHE A CA 1
ATOM 612 C C . PHE A 1 77 ? -5.912 -6.414 2.041 1.00 96.12 77 PHE A C 1
ATOM 614 O O . PHE A 1 77 ? -5.592 -5.708 2.991 1.00 96.12 77 PHE A O 1
ATOM 621 N N . GLY A 1 78 ? -5.170 -7.444 1.643 1.00 94.75 78 GLY A N 1
ATOM 622 C CA . GLY A 1 78 ? -3.919 -7.860 2.285 1.00 94.75 78 GLY A CA 1
ATOM 623 C C . GLY A 1 78 ? -4.083 -8.822 3.467 1.00 94.75 78 GLY A C 1
ATOM 624 O O . GLY A 1 78 ? -3.079 -9.281 4.007 1.00 94.75 78 GLY A O 1
ATOM 625 N N . LEU A 1 79 ? -5.313 -9.171 3.852 1.00 93.38 79 LEU A N 1
ATOM 626 C CA . LEU A 1 79 ? -5.572 -10.245 4.814 1.00 93.38 79 LEU A CA 1
ATOM 627 C C . LEU A 1 79 ? -5.559 -11.594 4.085 1.00 93.38 79 LEU A C 1
ATOM 629 O O . LEU A 1 79 ? -6.307 -11.780 3.121 1.00 93.38 79 LEU A O 1
ATOM 633 N N . PHE A 1 80 ? -4.705 -12.528 4.504 1.00 86.75 80 PHE A N 1
ATOM 634 C CA . PHE A 1 80 ? -4.627 -13.844 3.869 1.00 86.75 80 PHE A CA 1
ATOM 635 C C . PHE A 1 80 ? -5.648 -14.814 4.477 1.00 86.75 80 PHE A C 1
ATOM 637 O O . PHE A 1 80 ? -6.070 -14.666 5.617 1.00 86.75 80 PHE A O 1
ATOM 644 N N . GLN A 1 81 ? -6.070 -15.820 3.702 1.00 82.62 81 GLN A N 1
ATOM 645 C CA . GLN A 1 81 ? -7.182 -16.718 4.066 1.00 82.62 81 GLN A CA 1
ATOM 646 C C . GLN A 1 81 ? -6.976 -17.481 5.385 1.00 82.62 81 GLN A C 1
ATOM 648 O O . GLN A 1 81 ? -7.943 -17.911 6.003 1.00 82.62 81 GLN A O 1
ATOM 653 N N . ASN A 1 82 ? -5.725 -17.681 5.797 1.00 81.88 82 ASN A N 1
ATOM 654 C CA . ASN A 1 82 ? -5.346 -18.391 7.015 1.00 81.88 82 ASN A CA 1
ATOM 655 C C . ASN A 1 82 ? -5.143 -17.469 8.229 1.00 81.88 82 ASN A C 1
ATOM 657 O O . ASN A 1 82 ? -4.727 -17.949 9.281 1.00 81.88 82 ASN A O 1
ATOM 661 N N . GLU A 1 83 ? -5.403 -16.170 8.098 1.00 83.94 83 GLU A N 1
ATOM 662 C CA . GLU A 1 83 ? -5.197 -15.183 9.156 1.00 83.94 83 GLU A CA 1
ATOM 663 C C . GLU A 1 83 ? -6.531 -14.723 9.744 1.00 83.94 83 GLU A C 1
ATOM 665 O O . GLU A 1 83 ? -7.529 -14.546 9.046 1.00 83.94 83 GLU A O 1
ATOM 670 N N . SER A 1 84 ? -6.543 -14.526 11.060 1.00 83.25 84 SER A N 1
ATOM 671 C CA . SER A 1 84 ? -7.707 -14.021 11.783 1.00 83.25 84 SER A CA 1
ATOM 672 C C . SER A 1 84 ? -7.670 -12.498 11.857 1.00 83.25 84 SER A C 1
ATOM 674 O O . SER A 1 84 ? -6.617 -11.907 12.082 1.00 83.25 84 SER A O 1
ATOM 676 N N . GLU A 1 85 ? -8.827 -11.840 11.792 1.00 81.44 85 GLU A N 1
ATOM 677 C CA . GLU A 1 85 ? -8.909 -10.407 12.101 1.00 81.44 85 GLU A CA 1
ATOM 678 C C . GLU A 1 85 ? -8.524 -10.089 13.556 1.00 81.44 85 GLU A C 1
ATOM 680 O O . GLU A 1 85 ? -8.184 -8.949 13.860 1.00 81.44 85 GLU A O 1
ATOM 685 N N . SER A 1 86 ? -8.527 -11.084 14.452 1.00 85.06 86 SER A N 1
ATOM 686 C CA . SER A 1 86 ? -8.178 -10.907 15.867 1.00 85.06 86 SER A CA 1
ATOM 687 C C . SER A 1 86 ? -6.730 -10.478 16.106 1.00 85.06 86 SER A C 1
ATOM 689 O O . SER A 1 86 ? -6.441 -9.958 17.178 1.00 85.06 86 SER A O 1
ATOM 691 N N . VAL A 1 87 ? -5.827 -10.708 15.147 1.00 90.38 87 VAL A N 1
ATOM 692 C CA . VAL A 1 87 ? -4.425 -10.263 15.242 1.00 90.38 87 VAL A CA 1
ATOM 693 C C . VAL A 1 87 ? -4.208 -8.883 14.619 1.00 90.38 87 VAL A C 1
ATOM 695 O O . VAL A 1 87 ? -3.089 -8.382 14.600 1.00 90.38 87 VAL A O 1
ATOM 698 N N . ALA A 1 88 ? -5.253 -8.254 14.075 1.00 95.56 88 ALA A N 1
ATOM 699 C CA . ALA A 1 88 ? -5.124 -6.979 13.391 1.00 95.56 88 ALA A CA 1
ATOM 700 C C . ALA A 1 88 ? -5.246 -5.793 14.354 1.00 95.56 88 ALA A C 1
ATOM 702 O O . ALA A 1 88 ? -6.215 -5.685 15.107 1.00 95.56 88 ALA A O 1
ATOM 703 N N . VAL A 1 89 ? -4.303 -4.858 14.270 1.00 97.69 89 VAL A N 1
ATOM 704 C CA . VAL A 1 89 ? -4.248 -3.653 15.106 1.00 97.69 89 VAL A CA 1
ATOM 705 C C . VAL A 1 89 ? -4.486 -2.427 14.233 1.00 97.69 89 VAL A C 1
ATOM 707 O O . VAL A 1 89 ? -3.802 -2.228 13.231 1.00 97.69 89 VAL A O 1
ATOM 710 N N . GLU A 1 90 ? -5.471 -1.609 14.600 1.00 97.88 90 GLU A N 1
ATOM 711 C CA . GLU A 1 90 ? -5.831 -0.406 13.843 1.00 97.88 90 GLU A CA 1
ATOM 712 C C . GLU A 1 90 ? -4.783 0.704 14.011 1.00 97.88 90 GLU A C 1
ATOM 714 O O . GLU A 1 90 ? -4.424 1.075 15.129 1.00 97.88 90 GLU A O 1
ATOM 719 N N . LEU A 1 91 ? -4.355 1.273 12.887 1.00 98.31 91 LEU A N 1
ATOM 720 C CA . LEU A 1 91 ? -3.549 2.480 12.782 1.00 98.31 91 LEU A CA 1
ATOM 721 C C . LEU A 1 91 ? -4.464 3.662 12.456 1.00 98.31 91 LEU A C 1
ATOM 723 O O . LEU A 1 91 ? -4.921 3.832 11.323 1.00 98.31 91 LEU A O 1
ATOM 727 N N . LYS A 1 92 ? -4.708 4.522 13.443 1.00 97.19 92 LYS A N 1
ATOM 728 C CA . LYS A 1 92 ? -5.491 5.743 13.245 1.00 97.19 92 LYS A CA 1
ATOM 729 C C . LYS A 1 92 ? -4.611 6.828 12.644 1.00 97.19 92 LYS A C 1
ATOM 731 O O . LYS A 1 92 ? -3.886 7.511 13.354 1.00 97.19 92 LYS A O 1
ATOM 736 N N . LEU A 1 93 ? -4.704 7.023 11.331 1.00 96.38 93 LEU A N 1
ATOM 737 C CA . LEU A 1 93 ? -3.812 7.934 10.597 1.00 96.38 93 LEU A CA 1
ATOM 738 C C . LEU A 1 93 ? -3.810 9.387 11.103 1.00 96.38 93 LEU A C 1
ATOM 740 O O . LEU A 1 93 ? -2.844 10.103 10.880 1.00 96.38 93 LEU A O 1
ATOM 744 N N . THR A 1 94 ? -4.856 9.820 11.809 1.00 95.62 94 THR A N 1
ATOM 745 C CA . THR A 1 94 ? -4.934 11.145 12.444 1.00 95.62 94 THR A CA 1
ATOM 746 C C . THR A 1 94 ? -4.009 11.320 13.650 1.00 95.62 94 THR A C 1
ATOM 748 O O . THR A 1 94 ? -3.824 12.446 14.098 1.00 95.62 94 THR A O 1
ATOM 751 N N . GLU A 1 95 ? -3.469 10.234 14.207 1.00 96.94 95 GLU A N 1
ATOM 752 C CA . GLU A 1 95 ? -2.574 10.254 15.373 1.00 96.94 95 GLU A CA 1
ATOM 753 C C . GLU A 1 95 ? -1.101 10.483 14.986 1.00 96.94 95 GLU A C 1
ATOM 755 O O . GLU A 1 95 ? -0.263 10.644 15.868 1.00 96.94 95 GLU A O 1
ATOM 760 N N . TYR A 1 96 ? -0.783 10.546 13.686 1.00 96.56 96 TYR A N 1
ATOM 761 C CA . TYR A 1 96 ? 0.589 10.661 13.186 1.00 96.56 96 TYR A CA 1
ATOM 762 C C . TYR A 1 96 ? 0.778 11.937 12.369 1.00 96.56 96 TYR A C 1
ATOM 764 O O . TYR A 1 96 ? 0.122 12.149 11.348 1.00 96.56 96 TYR A O 1
ATOM 772 N N . THR A 1 97 ? 1.715 12.774 12.806 1.00 94.88 97 THR A N 1
ATOM 773 C CA . THR A 1 97 ? 2.144 13.987 12.091 1.00 94.88 97 THR A CA 1
ATOM 774 C C . THR A 1 97 ? 3.472 13.808 11.365 1.00 94.88 97 THR A C 1
ATOM 776 O O . THR A 1 97 ? 3.806 14.625 10.516 1.00 94.88 97 THR A O 1
ATOM 779 N N . GLU A 1 98 ? 4.211 12.744 11.683 1.00 96.44 98 GLU A N 1
ATOM 780 C CA . GLU A 1 98 ? 5.519 12.415 11.111 1.00 96.44 98 GLU A CA 1
ATOM 781 C C . GLU A 1 98 ? 5.486 10.992 10.549 1.00 96.44 98 GLU A C 1
ATOM 783 O O . GLU A 1 98 ? 4.950 10.074 11.180 1.00 96.44 98 GLU A O 1
ATOM 788 N N . TRP A 1 99 ? 6.067 10.793 9.367 1.00 96.75 99 TRP A N 1
ATOM 789 C CA . TRP A 1 99 ? 6.120 9.500 8.687 1.00 96.75 99 TRP A CA 1
ATOM 790 C C . TRP A 1 99 ? 6.855 8.468 9.533 1.00 96.75 99 TRP A C 1
ATOM 792 O O . TRP A 1 99 ? 6.409 7.326 9.654 1.00 96.75 99 TRP A O 1
ATOM 802 N N . LYS A 1 100 ? 7.936 8.906 10.182 1.00 95.56 100 LYS A N 1
ATOM 803 C CA . LYS A 1 100 ? 8.734 8.073 11.077 1.00 95.56 100 LYS A CA 1
ATOM 804 C C . LYS A 1 100 ? 7.895 7.461 12.202 1.00 95.56 100 LYS A C 1
ATOM 806 O O . LYS A 1 100 ? 7.941 6.254 12.396 1.00 95.56 100 LYS A O 1
ATOM 811 N N . SER A 1 101 ? 7.060 8.260 12.868 1.00 96.94 101 SER A N 1
ATOM 812 C CA . SER A 1 101 ? 6.199 7.782 13.962 1.00 96.94 101 SER A CA 1
ATOM 813 C C . SER A 1 101 ? 5.183 6.716 13.516 1.00 96.94 101 SER A C 1
ATOM 815 O O . SER A 1 101 ? 4.920 5.749 14.234 1.00 96.94 101 SER A O 1
ATOM 817 N N . LEU A 1 102 ? 4.637 6.852 12.300 1.00 97.88 102 LEU A N 1
ATOM 818 C CA . LEU A 1 102 ? 3.743 5.854 11.708 1.00 97.88 102 LEU A CA 1
ATOM 819 C C . LEU A 1 102 ? 4.501 4.564 11.376 1.00 97.88 102 LEU A C 1
ATOM 821 O O . LEU A 1 102 ? 3.978 3.467 11.592 1.00 97.88 102 LEU A O 1
ATOM 825 N N . LEU A 1 103 ? 5.721 4.689 10.850 1.00 96.81 103 LEU A N 1
ATOM 826 C CA . LEU A 1 103 ? 6.572 3.554 10.512 1.00 96.81 103 LEU A CA 1
ATOM 827 C C . LEU A 1 103 ? 6.975 2.765 11.764 1.00 96.81 103 LEU A C 1
ATOM 829 O O . LEU A 1 103 ? 6.748 1.558 11.797 1.00 96.81 103 LEU A O 1
ATOM 833 N N . GLU A 1 104 ? 7.465 3.445 12.803 1.00 96.38 104 GLU A N 1
ATOM 834 C CA . GLU A 1 104 ? 7.837 2.842 14.091 1.00 96.38 104 GLU A CA 1
ATOM 835 C C . GLU A 1 104 ? 6.662 2.077 14.705 1.00 96.38 104 GLU A C 1
ATOM 837 O O . GLU A 1 104 ? 6.797 0.923 15.110 1.00 96.38 104 GLU A O 1
ATOM 842 N N . ARG A 1 105 ? 5.462 2.672 14.704 1.00 97.88 105 ARG A N 1
ATOM 843 C CA . ARG A 1 105 ? 4.273 1.989 15.224 1.00 97.88 105 ARG A CA 1
ATOM 844 C C . ARG A 1 105 ? 3.863 0.786 14.371 1.00 97.88 105 ARG A C 1
ATOM 846 O O . ARG A 1 105 ? 3.398 -0.221 14.902 1.00 97.88 105 ARG A O 1
ATOM 853 N N . THR A 1 106 ? 4.010 0.882 13.053 1.00 97.75 106 THR A N 1
ATOM 854 C CA . THR A 1 106 ? 3.739 -0.235 12.136 1.00 97.75 106 THR A CA 1
ATOM 855 C C . THR A 1 106 ? 4.692 -1.401 12.407 1.00 97.75 106 THR A C 1
ATOM 857 O O . THR A 1 106 ? 4.260 -2.553 12.422 1.00 97.75 106 THR A O 1
ATOM 860 N N . GLU A 1 107 ? 5.967 -1.108 12.655 1.00 95.88 107 GLU A N 1
ATOM 861 C CA . GLU A 1 107 ? 6.991 -2.091 13.004 1.00 95.88 107 GLU A CA 1
ATOM 862 C C . GLU A 1 107 ? 6.743 -2.731 14.373 1.00 95.88 107 GLU A C 1
ATOM 864 O O . GLU A 1 107 ? 6.742 -3.955 14.473 1.00 95.88 107 GLU A O 1
ATOM 869 N N . GLU A 1 108 ? 6.421 -1.937 15.397 1.00 96.88 108 GLU A N 1
ATOM 870 C CA . GLU A 1 108 ? 6.075 -2.442 16.730 1.00 96.88 108 GLU A CA 1
ATOM 871 C C . GLU A 1 108 ? 4.918 -3.453 16.667 1.00 96.88 108 GLU A C 1
ATOM 873 O O . GLU A 1 108 ? 4.957 -4.505 17.305 1.00 96.88 108 GLU A O 1
ATOM 878 N N . ILE A 1 109 ? 3.884 -3.163 15.873 1.00 97.31 109 ILE A N 1
ATOM 879 C CA . ILE A 1 109 ? 2.760 -4.083 15.672 1.00 97.31 109 ILE A CA 1
ATOM 880 C C . ILE A 1 109 ? 3.233 -5.360 14.964 1.00 97.31 109 ILE A C 1
ATOM 882 O O . ILE A 1 109 ? 2.923 -6.458 15.425 1.00 97.31 109 ILE A O 1
ATOM 886 N N . ALA A 1 110 ? 3.989 -5.225 13.870 1.00 95.31 110 ALA A N 1
ATOM 887 C CA . ALA A 1 110 ? 4.473 -6.362 13.088 1.00 95.31 110 ALA A CA 1
ATOM 888 C C . ALA A 1 110 ? 5.405 -7.286 13.893 1.00 95.31 110 ALA A C 1
ATOM 890 O O . ALA A 1 110 ? 5.371 -8.502 13.710 1.00 95.31 110 ALA A O 1
ATOM 891 N N . CYS A 1 111 ? 6.216 -6.730 14.795 1.00 94.88 111 CYS A N 1
ATOM 892 C CA . CYS A 1 111 ? 7.110 -7.485 15.672 1.00 94.88 111 CYS A CA 1
ATOM 893 C C . CYS A 1 111 ? 6.410 -8.156 16.860 1.00 94.88 111 CYS A C 1
ATOM 895 O O . CYS A 1 111 ? 6.961 -9.092 17.431 1.00 94.88 111 CYS A O 1
ATOM 897 N N . ASN A 1 112 ? 5.186 -7.745 17.195 1.00 95.19 112 ASN A N 1
ATOM 898 C CA . ASN A 1 112 ? 4.352 -8.380 18.219 1.00 95.19 112 ASN A CA 1
ATOM 899 C C . ASN A 1 112 ? 3.351 -9.388 17.616 1.00 95.19 112 ASN A C 1
ATOM 901 O O . ASN A 1 112 ? 2.205 -9.478 18.068 1.00 95.19 112 ASN A O 1
ATOM 905 N N . ASP A 1 113 ? 3.755 -10.100 16.555 1.00 90.69 113 ASP A N 1
ATOM 906 C CA . ASP A 1 113 ? 2.956 -11.110 15.836 1.00 90.69 113 ASP A CA 1
ATOM 907 C C . ASP A 1 113 ? 1.549 -10.628 15.421 1.00 90.69 113 ASP A C 1
ATOM 909 O O . ASP A 1 113 ? 0.600 -11.407 15.293 1.00 90.69 113 ASP A O 1
ATOM 913 N N . SER A 1 114 ? 1.405 -9.318 15.214 1.00 95.19 114 SER A N 1
ATOM 914 C CA . SER A 1 114 ? 0.147 -8.657 14.881 1.00 95.19 114 SER A CA 1
ATOM 915 C C . SER A 1 114 ? 0.223 -8.010 13.499 1.00 95.19 114 SER A C 1
ATOM 917 O O . SER A 1 114 ? 1.297 -7.799 12.939 1.00 95.19 114 SER A O 1
ATOM 919 N N . ILE A 1 115 ? -0.932 -7.694 12.914 1.00 96.62 115 ILE A N 1
ATOM 920 C CA . ILE A 1 115 ? -1.024 -7.152 11.555 1.00 96.62 115 ILE A CA 1
ATOM 921 C C . ILE A 1 115 ? -1.488 -5.693 11.621 1.00 96.62 115 ILE A C 1
ATOM 923 O O . ILE A 1 115 ? -2.630 -5.439 12.015 1.00 96.62 115 ILE A O 1
ATOM 927 N N . PRO A 1 116 ? -0.658 -4.716 11.219 1.00 98.06 116 PRO A N 1
ATOM 928 C CA . PRO A 1 116 ? -1.083 -3.325 11.171 1.00 98.06 116 PRO A CA 1
ATOM 929 C C . PRO A 1 116 ? -2.180 -3.142 10.117 1.00 98.06 116 PRO A C 1
ATOM 931 O O . PRO A 1 116 ? -2.070 -3.638 8.993 1.00 98.06 116 PRO A O 1
ATOM 934 N N . LYS A 1 117 ? -3.247 -2.426 10.466 1.00 98.00 117 LYS A N 1
ATOM 935 C CA . LYS A 1 117 ? -4.437 -2.266 9.625 1.00 98.00 117 LYS A CA 1
ATOM 936 C C . LYS A 1 117 ? -4.871 -0.812 9.555 1.00 98.00 117 LYS A C 1
ATOM 938 O O . LYS A 1 117 ? -4.867 -0.120 10.562 1.00 98.00 117 LYS A O 1
ATOM 943 N N . ILE A 1 118 ? -5.288 -0.372 8.375 1.00 98.50 118 ILE A N 1
ATOM 944 C CA . ILE A 1 118 ? -5.880 0.949 8.150 1.00 98.50 118 ILE A CA 1
ATOM 945 C C . ILE A 1 118 ? -7.292 0.764 7.606 1.00 98.50 118 ILE A C 1
ATOM 947 O O . ILE A 1 118 ? -7.485 0.059 6.612 1.00 98.50 118 ILE A O 1
ATOM 951 N N . THR A 1 119 ? -8.267 1.428 8.219 1.00 98.12 119 THR A N 1
ATOM 952 C CA . THR A 1 119 ? -9.669 1.376 7.803 1.00 98.12 119 THR A CA 1
ATOM 953 C C . THR A 1 119 ? -10.115 2.684 7.140 1.00 98.12 119 THR A C 1
ATOM 955 O O . THR A 1 119 ? -9.965 3.772 7.689 1.00 98.12 119 THR A O 1
ATOM 958 N N . PHE A 1 120 ? -10.712 2.571 5.952 1.00 97.12 120 PHE A N 1
ATOM 959 C CA . PHE A 1 120 ? -11.448 3.635 5.271 1.00 97.12 120 PHE A CA 1
ATOM 960 C C . PHE A 1 120 ? -12.938 3.314 5.319 1.00 97.12 120 PHE A C 1
ATOM 962 O O . PHE A 1 120 ? -13.363 2.278 4.810 1.00 97.12 120 PHE A O 1
ATOM 969 N N . GLU A 1 121 ? -13.741 4.207 5.883 1.00 95.19 121 GLU A N 1
ATOM 970 C CA . GLU A 1 121 ? -15.181 4.007 6.029 1.00 95.19 121 GLU A CA 1
ATOM 971 C C . GLU A 1 121 ? -15.966 5.159 5.398 1.00 95.19 121 GLU A C 1
ATOM 973 O O . GLU A 1 121 ? -15.604 6.330 5.508 1.00 95.19 121 GLU A O 1
ATOM 978 N N . ASN A 1 122 ? -17.052 4.804 4.716 1.00 91.50 122 ASN A N 1
ATOM 979 C CA . ASN A 1 122 ? -18.121 5.710 4.320 1.00 91.50 122 ASN A CA 1
ATOM 980 C C . ASN A 1 122 ? -19.479 5.032 4.555 1.00 91.50 122 ASN A C 1
ATOM 982 O O . ASN A 1 122 ? -19.539 3.845 4.862 1.00 91.50 122 ASN A O 1
ATOM 986 N N . ASP A 1 123 ? -20.574 5.751 4.306 1.00 90.44 123 ASP A N 1
ATOM 987 C CA . ASP A 1 123 ? -21.955 5.299 4.540 1.00 90.44 123 ASP A CA 1
ATOM 988 C C . ASP A 1 123 ? -22.372 3.978 3.859 1.00 90.44 123 ASP A C 1
ATOM 990 O O . ASP A 1 123 ? -23.522 3.558 3.980 1.00 90.44 123 ASP A O 1
ATOM 994 N N . SER A 1 124 ? -21.544 3.389 3.001 1.00 91.81 124 SER A N 1
ATOM 995 C CA . SER A 1 124 ? -21.862 2.168 2.248 1.00 91.81 124 SER A CA 1
ATOM 996 C C . SER A 1 124 ? -20.762 1.121 2.254 1.00 91.81 124 SER A C 1
ATOM 998 O O . SER A 1 124 ? -21.057 -0.043 1.991 1.00 91.81 124 SER A O 1
ATOM 1000 N N . ILE A 1 125 ? -19.511 1.517 2.482 1.00 94.69 125 ILE A N 1
ATOM 1001 C CA . ILE A 1 125 ? -18.352 0.658 2.276 1.00 94.69 125 ILE A CA 1
ATOM 1002 C C . ILE A 1 125 ? -17.355 0.878 3.407 1.00 94.69 125 ILE A C 1
ATOM 1004 O O . ILE A 1 125 ? -16.971 2.013 3.690 1.00 94.69 125 ILE A O 1
ATOM 1008 N N . ILE A 1 126 ? -16.889 -0.231 3.974 1.00 96.62 126 ILE A N 1
ATOM 1009 C CA . ILE A 1 126 ? -15.721 -0.284 4.847 1.00 96.62 126 ILE A CA 1
ATOM 1010 C C . ILE A 1 126 ? -14.616 -1.006 4.077 1.00 96.62 126 ILE A C 1
ATOM 1012 O O . ILE A 1 126 ? -14.748 -2.188 3.758 1.00 96.62 126 ILE A O 1
ATOM 1016 N N . LYS A 1 127 ? -13.524 -0.305 3.768 1.00 96.56 127 LYS A N 1
ATOM 1017 C CA . LYS A 1 127 ? -12.312 -0.893 3.188 1.00 96.56 127 LYS A CA 1
ATOM 1018 C C . LYS A 1 127 ? -11.240 -0.990 4.258 1.00 96.56 127 LYS A C 1
ATOM 1020 O O . LYS A 1 127 ? -10.848 0.025 4.824 1.00 96.56 127 LYS A O 1
ATOM 1025 N N . ARG A 1 128 ? -10.730 -2.190 4.504 1.00 97.50 128 ARG A N 1
ATOM 1026 C CA . ARG A 1 128 ? -9.637 -2.438 5.447 1.00 97.50 128 ARG A CA 1
ATOM 1027 C C . ARG A 1 128 ? -8.397 -2.857 4.681 1.00 97.50 128 ARG A C 1
ATOM 1029 O O . ARG A 1 128 ? -8.454 -3.759 3.848 1.00 97.50 128 ARG A O 1
ATOM 1036 N N . VAL A 1 129 ? -7.282 -2.199 4.959 1.00 98.12 129 VAL A N 1
ATOM 1037 C CA . VAL A 1 129 ? -5.992 -2.468 4.330 1.00 98.12 129 VAL A CA 1
ATOM 1038 C C . VAL A 1 129 ? -5.044 -3.000 5.385 1.00 98.12 129 VAL A C 1
ATOM 1040 O O . VAL A 1 129 ? -4.687 -2.286 6.317 1.00 98.12 129 VAL A O 1
ATOM 1043 N N . TYR A 1 130 ? -4.642 -4.252 5.228 1.00 98.06 130 TYR A N 1
ATOM 1044 C CA . TYR A 1 130 ? -3.728 -4.949 6.118 1.00 98.06 130 TYR A CA 1
ATOM 1045 C C . TYR A 1 130 ? -2.316 -4.796 5.555 1.00 98.06 130 TYR A C 1
ATOM 1047 O O . TYR A 1 130 ? -1.988 -5.312 4.481 1.00 98.06 130 TYR A O 1
ATOM 1055 N N . LEU A 1 131 ? -1.492 -4.025 6.257 1.00 97.94 131 LEU A N 1
ATOM 1056 C CA . LEU A 1 131 ? -0.112 -3.766 5.877 1.00 97.94 131 LEU A CA 1
ATOM 1057 C C . LEU A 1 131 ? 0.717 -5.022 6.130 1.00 97.94 131 LEU A C 1
ATOM 1059 O O . LEU A 1 131 ? 0.575 -5.691 7.150 1.00 97.94 131 LEU A O 1
ATOM 1063 N N . ARG A 1 132 ? 1.588 -5.360 5.179 1.00 95.50 132 ARG A N 1
ATOM 1064 C CA . ARG A 1 132 ? 2.369 -6.607 5.206 1.00 95.50 132 ARG A CA 1
ATOM 1065 C C . ARG A 1 132 ? 3.805 -6.401 5.653 1.00 95.50 132 ARG A C 1
ATOM 1067 O O . ARG A 1 132 ? 4.649 -7.222 5.300 1.00 95.50 132 ARG A O 1
ATOM 1074 N N . ASN A 1 133 ? 4.068 -5.300 6.351 1.00 94.62 133 ASN A N 1
ATOM 1075 C CA . ASN A 1 133 ? 5.379 -4.965 6.883 1.00 94.62 133 ASN A CA 1
ATOM 1076 C C . ASN A 1 133 ? 5.973 -6.169 7.636 1.00 94.62 133 ASN A C 1
ATOM 1078 O O . ASN A 1 133 ? 5.276 -6.767 8.456 1.00 94.62 133 ASN A O 1
ATOM 1082 N N . PRO A 1 134 ? 7.221 -6.563 7.342 1.00 92.38 134 PRO A N 1
ATOM 1083 C CA . PRO A 1 134 ? 7.918 -7.553 8.149 1.00 92.38 134 PRO A CA 1
ATOM 1084 C C . PRO A 1 134 ? 8.323 -6.936 9.495 1.00 92.38 134 PRO A C 1
ATOM 1086 O O . PRO A 1 134 ? 8.455 -5.719 9.607 1.00 92.38 134 PRO A O 1
ATOM 1089 N N . CYS A 1 135 ? 8.589 -7.782 10.487 1.00 92.19 135 CYS A N 1
ATOM 1090 C CA . CYS A 1 135 ? 9.355 -7.376 11.661 1.00 92.19 135 CYS A CA 1
ATOM 1091 C C . CYS A 1 135 ? 10.849 -7.366 11.313 1.00 92.19 135 CYS A C 1
ATOM 1093 O O . CYS A 1 135 ? 11.418 -8.440 11.100 1.00 92.19 135 CYS A O 1
ATOM 1095 N N . TRP A 1 136 ? 11.486 -6.197 11.217 1.00 85.44 136 TRP A N 1
ATOM 1096 C CA . TRP A 1 136 ? 12.874 -6.112 10.750 1.00 85.44 136 TRP A CA 1
ATOM 1097 C C . TRP A 1 136 ? 13.894 -6.658 11.754 1.00 85.44 136 TRP A C 1
ATOM 1099 O O . TRP A 1 136 ? 14.902 -7.209 11.315 1.00 85.44 136 TRP A O 1
ATOM 1109 N N . ASP A 1 137 ? 13.589 -6.659 13.057 1.00 84.88 137 ASP A N 1
ATOM 1110 C CA . ASP A 1 137 ? 14.425 -7.297 14.091 1.00 84.88 137 ASP A CA 1
ATOM 1111 C C . ASP A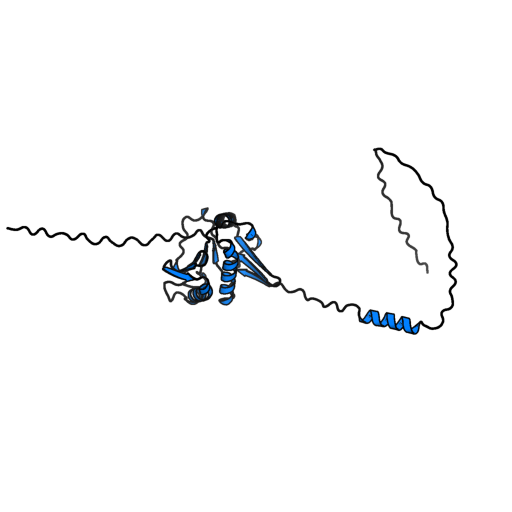 1 137 ? 14.711 -8.782 13.799 1.00 84.88 137 ASP A C 1
ATOM 1113 O O . ASP A 1 137 ? 15.768 -9.312 14.146 1.00 84.88 137 ASP A O 1
ATOM 1117 N N . ASN A 1 138 ? 13.789 -9.454 13.104 1.00 80.56 138 ASN A N 1
ATOM 1118 C CA . ASN A 1 138 ? 13.889 -10.875 12.778 1.00 80.56 138 ASN A CA 1
ATOM 1119 C C . ASN A 1 138 ? 14.582 -11.156 11.433 1.00 80.56 138 ASN A C 1
ATOM 1121 O O . ASN A 1 138 ? 14.844 -12.319 11.110 1.00 80.56 138 ASN A O 1
ATOM 1125 N N . PHE A 1 139 ? 14.879 -10.133 10.623 1.00 75.50 139 PHE A N 1
ATOM 1126 C CA . PHE A 1 139 ? 15.410 -10.312 9.270 1.00 75.50 139 PHE A CA 1
ATOM 1127 C C . PHE A 1 139 ? 16.602 -9.397 8.981 1.00 75.50 139 PHE A C 1
ATOM 1129 O O . PHE A 1 139 ? 16.456 -8.194 8.821 1.00 75.50 139 PHE A O 1
ATOM 1136 N N . GLY A 1 140 ? 17.779 -9.988 8.746 1.00 62.47 140 GLY A N 1
ATOM 1137 C CA . GLY A 1 140 ? 18.960 -9.223 8.322 1.00 62.47 140 GLY A CA 1
ATOM 1138 C C . GLY A 1 140 ? 18.881 -8.669 6.890 1.00 62.47 140 GLY A C 1
ATOM 1139 O O . GLY A 1 140 ? 19.490 -7.647 6.593 1.00 62.47 140 GLY A O 1
ATOM 1140 N N . CYS A 1 141 ? 18.156 -9.335 5.977 1.00 70.12 141 CYS A N 1
ATOM 1141 C CA . CYS A 1 141 ? 17.888 -8.837 4.621 1.00 70.12 141 CYS A CA 1
ATOM 1142 C C . CYS A 1 141 ? 16.781 -9.658 3.937 1.00 70.12 141 CYS A C 1
ATOM 1144 O O . CYS A 1 141 ? 16.913 -10.875 3.782 1.00 70.12 141 CYS A O 1
ATOM 1146 N N . ILE A 1 142 ? 15.713 -9.009 3.461 1.00 78.50 142 ILE A N 1
ATOM 1147 C CA . ILE A 1 142 ? 14.699 -9.669 2.625 1.00 78.50 142 ILE A CA 1
ATOM 1148 C C . ILE A 1 142 ? 15.054 -9.450 1.152 1.00 78.50 142 ILE A C 1
ATOM 1150 O O . ILE A 1 142 ? 15.007 -8.335 0.634 1.00 78.50 142 ILE A O 1
ATOM 1154 N N . LEU A 1 143 ? 15.388 -10.534 0.446 1.00 82.12 143 LEU A N 1
ATOM 1155 C CA . LEU A 1 143 ? 15.765 -10.488 -0.969 1.00 82.12 143 LEU A CA 1
ATOM 1156 C C . LEU A 1 143 ? 14.545 -10.294 -1.880 1.00 82.12 143 LEU A C 1
ATOM 1158 O O . LEU A 1 143 ? 14.006 -11.238 -2.464 1.00 82.12 143 LEU A O 1
ATOM 1162 N N . ILE A 1 144 ? 14.137 -9.041 -2.054 1.00 87.44 144 ILE A N 1
ATOM 1163 C CA . ILE A 1 144 ? 13.031 -8.663 -2.934 1.00 87.44 144 ILE A CA 1
ATOM 1164 C C . ILE A 1 144 ? 13.589 -8.290 -4.303 1.00 87.44 144 ILE A C 1
ATOM 1166 O O . ILE A 1 144 ? 14.449 -7.427 -4.453 1.00 87.44 144 ILE A O 1
ATOM 1170 N N . LYS A 1 145 ? 13.086 -8.939 -5.355 1.00 90.56 145 LYS A N 1
ATOM 1171 C CA . LYS A 1 145 ? 13.461 -8.568 -6.724 1.00 90.56 145 LYS A CA 1
ATOM 1172 C C . LYS A 1 145 ? 12.793 -7.236 -7.078 1.00 90.56 145 LYS A C 1
ATOM 1174 O O . LYS A 1 145 ? 11.579 -7.218 -7.245 1.00 90.56 145 LYS A O 1
ATOM 1179 N N . GLN A 1 146 ? 13.578 -6.179 -7.295 1.00 90.06 146 GLN A N 1
ATOM 1180 C CA . GLN A 1 146 ? 13.116 -4.826 -7.673 1.00 90.06 146 GLN A CA 1
ATOM 1181 C C . GLN A 1 146 ? 12.121 -4.806 -8.850 1.00 90.06 146 GLN A C 1
ATOM 1183 O O . GLN A 1 146 ? 11.197 -3.999 -8.911 1.00 90.06 146 GLN A O 1
ATOM 1188 N N . ARG A 1 147 ? 12.241 -5.740 -9.801 1.00 92.25 147 ARG A N 1
ATOM 1189 C CA . ARG A 1 147 ? 11.262 -5.856 -10.896 1.00 92.25 147 ARG A CA 1
ATOM 1190 C C . ARG A 1 147 ? 9.842 -6.183 -10.424 1.00 92.25 147 ARG A C 1
ATOM 1192 O O . ARG A 1 147 ? 8.909 -5.911 -11.157 1.00 92.25 147 ARG A O 1
ATOM 1199 N N . ASN A 1 148 ? 9.662 -6.744 -9.232 1.00 94.31 148 ASN A N 1
ATOM 1200 C CA . ASN A 1 148 ? 8.352 -7.044 -8.657 1.00 94.31 148 ASN A CA 1
ATOM 1201 C C . ASN A 1 148 ? 7.859 -5.933 -7.716 1.00 94.31 148 ASN A C 1
ATOM 1203 O O . ASN A 1 148 ? 6.826 -6.106 -7.078 1.00 94.31 148 ASN A O 1
ATOM 1207 N N . THR A 1 149 ? 8.599 -4.830 -7.583 1.00 94.50 149 THR A N 1
ATOM 1208 C CA . THR A 1 149 ? 8.253 -3.746 -6.665 1.00 94.50 149 THR A CA 1
ATOM 1209 C C . THR A 1 149 ? 7.772 -2.526 -7.430 1.00 94.50 149 THR A C 1
ATOM 1211 O O . THR A 1 149 ? 8.305 -2.208 -8.498 1.00 94.50 149 THR A O 1
ATOM 1214 N N . ILE A 1 150 ? 6.768 -1.852 -6.883 1.00 96.00 150 ILE A N 1
ATOM 1215 C CA . ILE A 1 150 ? 6.396 -0.482 -7.235 1.00 96.00 150 ILE A CA 1
ATOM 1216 C C . ILE A 1 150 ? 6.665 0.343 -5.985 1.00 96.00 150 ILE A C 1
ATOM 1218 O O . ILE A 1 150 ? 6.098 0.058 -4.935 1.00 96.00 150 ILE A O 1
ATOM 1222 N N . GLN A 1 151 ? 7.545 1.329 -6.081 1.00 95.88 151 GLN A N 1
ATOM 1223 C CA . GLN A 1 151 ? 7.829 2.232 -4.972 1.00 95.88 151 GLN A CA 1
ATOM 1224 C C . GLN A 1 151 ? 7.094 3.539 -5.221 1.00 95.88 151 GLN A C 1
ATOM 1226 O O . GLN A 1 151 ? 7.155 4.065 -6.327 1.00 95.88 151 GLN A O 1
ATOM 1231 N N . ILE A 1 152 ? 6.393 4.058 -4.225 1.00 97.19 152 ILE A N 1
ATOM 1232 C CA . ILE A 1 152 ? 5.726 5.353 -4.294 1.00 97.19 152 ILE A CA 1
ATOM 1233 C C . ILE A 1 152 ? 6.278 6.191 -3.156 1.00 97.19 152 ILE A C 1
ATOM 1235 O O . ILE A 1 152 ? 6.057 5.875 -1.990 1.00 97.19 152 ILE A O 1
ATOM 1239 N N . HIS A 1 153 ? 6.998 7.244 -3.517 1.00 96.25 153 HIS A N 1
ATOM 1240 C CA . HIS A 1 153 ? 7.502 8.227 -2.579 1.00 96.25 153 HIS A CA 1
ATOM 1241 C C . HIS A 1 153 ? 6.808 9.558 -2.851 1.00 96.25 153 HIS A C 1
ATOM 1243 O O . HIS A 1 153 ? 6.935 10.100 -3.952 1.00 96.25 153 HIS A O 1
ATOM 1249 N N . ASN A 1 154 ? 6.062 10.068 -1.870 1.00 95.38 154 ASN A N 1
ATOM 1250 C CA . ASN A 1 154 ? 5.204 11.245 -2.016 1.00 95.38 154 ASN A CA 1
ATOM 1251 C C . ASN A 1 154 ? 4.163 11.100 -3.150 1.00 95.38 154 ASN A C 1
ATOM 1253 O O . ASN A 1 154 ? 3.093 10.517 -2.966 1.00 95.38 154 ASN A O 1
ATOM 1257 N N . ASP A 1 155 ? 4.480 11.642 -4.323 1.00 95.62 155 ASP A N 1
ATOM 1258 C CA . ASP A 1 155 ? 3.692 11.679 -5.554 1.00 95.62 155 ASP A CA 1
ATOM 1259 C C . ASP A 1 155 ? 4.452 11.088 -6.757 1.00 95.62 155 ASP A C 1
ATOM 1261 O O . ASP A 1 155 ? 3.986 11.163 -7.896 1.00 95.62 155 ASP A O 1
ATOM 1265 N N . THR A 1 156 ? 5.612 10.478 -6.514 1.00 95.81 156 THR A N 1
ATOM 1266 C CA . THR A 1 156 ? 6.467 9.885 -7.540 1.00 95.81 156 THR A CA 1
ATOM 1267 C C . THR A 1 156 ? 6.491 8.374 -7.394 1.00 95.81 156 THR A C 1
ATOM 1269 O O . THR A 1 156 ? 6.788 7.827 -6.335 1.00 95.81 156 THR A O 1
ATOM 1272 N N . ILE A 1 157 ? 6.208 7.686 -8.491 1.00 96.19 157 ILE A N 1
ATOM 1273 C CA . ILE A 1 157 ? 6.337 6.242 -8.616 1.00 96.19 157 ILE A CA 1
ATOM 1274 C C . ILE A 1 157 ? 7.723 5.936 -9.181 1.00 96.19 157 ILE A C 1
ATOM 1276 O O . ILE A 1 157 ? 8.059 6.416 -10.260 1.00 96.19 157 ILE A O 1
ATOM 1280 N N . SER A 1 158 ? 8.493 5.093 -8.501 1.00 93.81 158 SER A N 1
ATOM 1281 C CA . SER A 1 158 ? 9.743 4.515 -8.988 1.00 93.81 158 SER A CA 1
ATOM 1282 C C . SER A 1 158 ? 9.565 3.026 -9.294 1.00 93.81 158 SER A C 1
ATOM 1284 O O . SER A 1 158 ? 8.979 2.262 -8.516 1.00 93.81 158 SER A O 1
ATOM 1286 N N . LYS A 1 159 ? 10.083 2.598 -10.448 1.00 91.62 159 LYS A N 1
ATOM 1287 C CA . LYS A 1 159 ? 10.084 1.207 -10.907 1.00 91.62 159 LYS A CA 1
ATOM 1288 C C . LYS A 1 159 ? 11.492 0.783 -11.304 1.00 91.62 159 LYS A C 1
ATOM 1290 O O . LYS A 1 159 ? 12.126 1.424 -12.145 1.00 91.62 159 LYS A O 1
ATOM 1295 N N . ALA A 1 160 ? 11.936 -0.348 -10.746 1.00 83.56 160 ALA A N 1
ATOM 1296 C CA . ALA A 1 160 ? 13.250 -0.942 -11.017 1.00 83.56 160 ALA A CA 1
ATOM 1297 C C . ALA A 1 160 ? 14.416 0.064 -10.883 1.00 83.56 160 ALA A C 1
ATOM 1299 O O . ALA A 1 160 ? 15.394 -0.040 -11.620 1.00 83.56 160 ALA A O 1
ATOM 1300 N N . ASP A 1 161 ? 14.252 1.054 -9.997 1.00 77.38 161 ASP A N 1
ATOM 1301 C CA . ASP A 1 161 ? 15.195 2.135 -9.676 1.00 77.38 161 ASP A CA 1
ATOM 1302 C C . ASP A 1 161 ? 15.717 2.921 -10.887 1.00 77.38 161 ASP A C 1
ATOM 1304 O O . ASP A 1 161 ? 16.825 3.450 -10.881 1.00 77.38 161 ASP A O 1
ATOM 1308 N N . ARG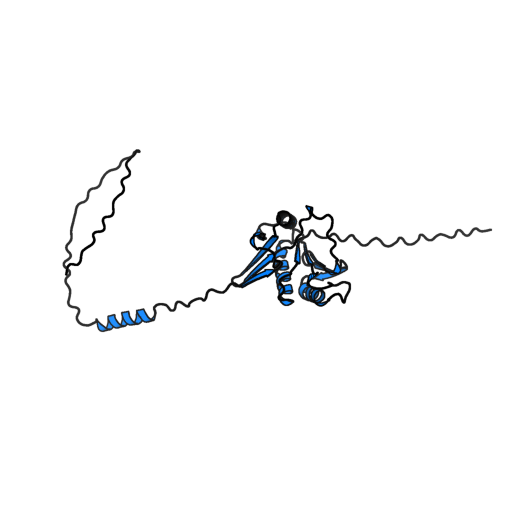 A 1 162 ? 14.931 2.957 -11.971 1.00 79.94 162 ARG A N 1
ATOM 1309 C CA . ARG A 1 162 ? 15.317 3.603 -13.238 1.00 79.94 162 ARG A CA 1
ATOM 1310 C C . ARG A 1 162 ? 14.178 4.332 -13.929 1.00 79.94 162 ARG A C 1
ATOM 1312 O O . ARG A 1 162 ? 14.433 5.239 -14.715 1.00 79.94 162 ARG A O 1
ATOM 1319 N N . PHE A 1 163 ? 12.936 3.924 -13.686 1.00 86.19 163 PHE A N 1
ATOM 1320 C CA . PHE A 1 163 ? 11.775 4.542 -14.310 1.00 86.19 163 PHE A CA 1
ATOM 1321 C C . PHE A 1 163 ? 10.972 5.306 -13.273 1.00 86.19 163 PHE A C 1
ATOM 1323 O O . PHE A 1 163 ? 10.537 4.724 -12.279 1.00 86.19 163 PHE A O 1
ATOM 1330 N N . TYR A 1 164 ? 10.753 6.587 -13.549 1.00 94.06 164 TYR A N 1
ATOM 1331 C CA . TYR A 1 164 ? 10.000 7.489 -12.694 1.00 94.06 164 TYR A CA 1
ATOM 1332 C C . TYR A 1 164 ? 8.720 7.912 -13.403 1.00 94.06 164 TYR A C 1
ATOM 1334 O O . TYR A 1 164 ? 8.742 8.280 -14.579 1.00 94.06 164 TYR A O 1
ATOM 1342 N N . TYR A 1 165 ? 7.605 7.848 -12.687 1.00 95.62 165 TYR A N 1
ATOM 1343 C CA . TYR A 1 165 ? 6.294 8.237 -13.188 1.00 95.62 165 TYR A CA 1
ATOM 1344 C C . TYR A 1 165 ? 5.583 9.111 -12.153 1.00 95.62 165 TYR A C 1
ATOM 1346 O O . TYR A 1 165 ? 5.727 8.861 -10.957 1.00 95.62 165 TYR A O 1
ATOM 1354 N N . PRO A 1 166 ? 4.770 10.092 -12.567 1.00 97.06 166 PRO A N 1
ATOM 1355 C CA . PRO A 1 166 ? 3.896 10.790 -11.632 1.00 97.06 166 PRO A CA 1
ATOM 1356 C C . PRO A 1 166 ? 2.829 9.830 -11.085 1.00 97.06 166 PRO A C 1
ATOM 1358 O O . PRO A 1 166 ? 2.409 8.897 -11.778 1.00 97.06 166 PRO A O 1
ATOM 1361 N N . LEU A 1 167 ? 2.322 10.089 -9.878 1.00 97.25 167 LEU A N 1
ATOM 1362 C CA . LEU A 1 167 ? 1.289 9.273 -9.225 1.00 97.25 167 LEU A CA 1
ATOM 1363 C C . LEU A 1 167 ? 0.009 9.123 -10.068 1.00 97.25 167 LEU A C 1
ATOM 1365 O O . LEU A 1 167 ? -0.742 8.160 -9.907 1.00 97.25 167 LEU A O 1
ATOM 1369 N N . ASP A 1 168 ? -0.274 10.038 -10.991 1.00 96.88 168 ASP A N 1
ATOM 1370 C CA . ASP A 1 168 ? -1.404 9.921 -11.925 1.00 96.88 168 ASP A CA 1
ATOM 1371 C C . ASP A 1 168 ? -1.245 8.800 -12.951 1.00 96.88 168 ASP A C 1
ATOM 1373 O O . ASP A 1 168 ? -2.233 8.273 -13.455 1.00 96.88 168 ASP A O 1
ATOM 1377 N N . SER A 1 169 ? -0.019 8.328 -13.164 1.00 97.88 169 SER A N 1
ATOM 1378 C CA . SER A 1 169 ? 0.249 7.151 -13.987 1.00 97.88 169 SER A CA 1
ATOM 1379 C C . SER A 1 169 ? 0.007 5.824 -13.258 1.00 97.88 169 SER A C 1
ATOM 1381 O O . SER A 1 169 ? 0.131 4.777 -13.898 1.00 97.88 169 SER A O 1
ATOM 1383 N N . LEU A 1 170 ? -0.358 5.831 -11.965 1.00 98.06 170 LEU A N 1
ATOM 1384 C CA . LEU A 1 170 ? -0.472 4.631 -11.122 1.00 98.06 170 LEU A CA 1
ATOM 1385 C C . LEU A 1 170 ? -1.300 3.514 -11.760 1.00 98.06 170 LEU A C 1
ATOM 1387 O O . LEU A 1 170 ? -0.833 2.380 -11.825 1.00 98.06 170 LEU A O 1
ATOM 1391 N N . ALA A 1 171 ? -2.483 3.835 -12.288 1.00 98.00 171 ALA A N 1
ATOM 1392 C CA . ALA A 1 171 ? -3.357 2.857 -12.935 1.00 98.00 171 ALA A CA 1
ATOM 1393 C C . ALA A 1 171 ? -2.650 2.142 -14.101 1.00 98.00 171 ALA A C 1
ATOM 1395 O O . ALA A 1 171 ? -2.696 0.919 -14.231 1.00 98.00 171 ALA A O 1
ATOM 1396 N N . SER A 1 172 ? -1.939 2.905 -14.938 1.00 97.62 172 SER A N 1
ATOM 1397 C CA . SER A 1 172 ? -1.209 2.358 -16.084 1.00 97.62 172 SER A CA 1
ATOM 1398 C C . SER A 1 172 ? 0.013 1.533 -15.667 1.00 97.62 172 SER A C 1
ATOM 1400 O O . SER A 1 172 ? 0.284 0.503 -16.284 1.00 97.62 172 SER A O 1
ATOM 1402 N N . VAL A 1 173 ? 0.726 1.953 -14.615 1.00 97.06 173 VAL A N 1
ATOM 1403 C CA . VAL A 1 173 ? 1.892 1.243 -14.071 1.00 97.06 173 VAL A CA 1
ATOM 1404 C C . VAL A 1 173 ? 1.449 -0.081 -13.449 1.00 97.06 173 VAL A C 1
ATOM 1406 O O . VAL A 1 173 ? 1.951 -1.128 -13.851 1.00 97.06 173 VAL A O 1
ATOM 1409 N N . LEU A 1 174 ? 0.441 -0.057 -12.568 1.00 96.94 174 LEU A N 1
ATOM 1410 C CA . LEU A 1 174 ? -0.135 -1.261 -11.963 1.00 96.94 174 LEU A CA 1
ATOM 1411 C C . LEU A 1 174 ? -0.632 -2.235 -13.029 1.00 96.94 174 LEU A C 1
ATOM 1413 O O . LEU A 1 174 ? -0.289 -3.412 -12.986 1.00 96.94 174 LEU A O 1
ATOM 1417 N N . LYS A 1 175 ? -1.373 -1.752 -14.036 1.00 96.81 175 LYS A N 1
ATOM 1418 C CA . LYS A 1 175 ? -1.866 -2.597 -15.131 1.00 96.81 175 LYS A CA 1
ATOM 1419 C C . LYS A 1 175 ? -0.729 -3.262 -15.911 1.00 96.81 175 LYS A C 1
ATOM 1421 O O . LYS A 1 175 ? -0.873 -4.421 -16.304 1.00 96.81 175 LYS A O 1
ATOM 1426 N N . LYS A 1 176 ? 0.379 -2.552 -16.158 1.00 95.25 176 LYS A N 1
ATOM 1427 C CA . LYS A 1 176 ? 1.562 -3.112 -16.831 1.00 95.25 176 LYS A CA 1
ATOM 1428 C C . LYS A 1 176 ? 2.218 -4.195 -15.982 1.00 95.25 176 LYS A C 1
ATOM 1430 O O . LYS A 1 176 ? 2.431 -5.285 -16.499 1.00 95.25 176 LYS A O 1
ATOM 1435 N N . ASP A 1 177 ? 2.478 -3.934 -14.701 1.00 94.56 177 ASP A N 1
ATOM 1436 C CA . ASP A 1 177 ? 3.056 -4.924 -13.781 1.00 94.56 177 ASP A CA 1
ATOM 1437 C C . ASP A 1 177 ? 2.178 -6.167 -13.644 1.00 94.56 177 ASP A C 1
ATOM 1439 O O . ASP A 1 177 ? 2.660 -7.292 -13.783 1.00 94.56 177 ASP A O 1
ATOM 1443 N N . PHE A 1 178 ? 0.882 -5.959 -13.419 1.00 94.69 178 PHE A N 1
ATOM 1444 C CA . PHE A 1 178 ? -0.088 -7.024 -13.198 1.00 94.69 178 PHE A CA 1
ATOM 1445 C C . PHE A 1 178 ? -0.176 -7.966 -14.407 1.00 94.69 178 PHE A C 1
ATOM 1447 O O . PHE A 1 178 ? -0.127 -9.184 -14.262 1.00 94.69 178 PHE A O 1
ATOM 1454 N N . ASN A 1 179 ? -0.227 -7.411 -15.622 1.00 94.69 179 ASN A N 1
ATOM 1455 C CA . ASN A 1 179 ? -0.402 -8.196 -16.849 1.00 94.69 179 ASN A CA 1
ATOM 1456 C C . ASN A 1 179 ? 0.912 -8.675 -17.488 1.00 94.69 179 ASN A C 1
ATOM 1458 O O . ASN A 1 179 ? 0.877 -9.406 -18.483 1.00 94.69 179 ASN A O 1
ATOM 1462 N N . ASN A 1 180 ? 2.074 -8.273 -16.957 1.00 95.00 180 ASN A N 1
ATOM 1463 C CA . ASN A 1 180 ? 3.364 -8.572 -17.577 1.00 95.00 180 ASN A CA 1
ATOM 1464 C C . ASN A 1 180 ? 3.655 -10.076 -17.636 1.00 95.00 180 ASN A C 1
ATOM 1466 O O . ASN A 1 180 ? 4.213 -10.548 -18.626 1.00 95.00 180 ASN A O 1
ATOM 1470 N N . ASN A 1 181 ? 3.295 -10.831 -16.591 1.00 92.12 181 ASN A N 1
ATOM 1471 C CA . ASN A 1 181 ? 3.532 -12.278 -16.497 1.00 92.12 181 ASN A CA 1
ATOM 1472 C C . ASN A 1 181 ? 4.981 -12.688 -16.853 1.00 92.12 181 ASN A C 1
ATOM 1474 O O . ASN A 1 181 ? 5.228 -13.723 -17.468 1.00 92.12 181 ASN A O 1
ATOM 1478 N N . GLY A 1 182 ? 5.955 -11.836 -16.507 1.00 91.62 182 GLY A N 1
ATOM 1479 C CA . GLY A 1 182 ? 7.381 -12.086 -16.715 1.00 91.62 182 GLY A CA 1
ATOM 1480 C C . GLY A 1 182 ? 7.903 -11.867 -18.136 1.00 91.62 182 GLY A C 1
ATOM 1481 O O . GLY A 1 182 ? 9.067 -12.183 -18.373 1.00 91.62 182 GLY A O 1
ATOM 1482 N N . LYS A 1 183 ? 7.095 -11.319 -19.054 1.00 94.62 183 LYS A N 1
ATOM 1483 C CA . LYS A 1 183 ? 7.492 -11.057 -20.449 1.00 94.62 183 LYS A CA 1
ATOM 1484 C C . LYS A 1 183 ? 8.575 -9.987 -20.557 1.00 94.62 183 LYS A C 1
ATOM 1486 O O . LYS A 1 183 ? 9.580 -10.192 -21.229 1.00 94.62 183 LYS A O 1
ATOM 1491 N N . ILE A 1 184 ? 8.383 -8.851 -19.887 1.00 92.50 184 ILE A N 1
ATOM 1492 C CA . ILE A 1 184 ? 9.341 -7.746 -19.870 1.00 92.50 184 ILE A CA 1
ATOM 1493 C C . ILE A 1 184 ? 10.162 -7.834 -18.572 1.00 92.50 184 ILE A C 1
ATOM 1495 O O . ILE A 1 184 ? 9.573 -7.786 -17.486 1.00 92.50 184 ILE A O 1
ATOM 1499 N N . PRO A 1 185 ? 11.504 -7.941 -18.640 1.00 90.50 185 PRO A N 1
ATOM 1500 C CA . PRO A 1 185 ? 12.347 -8.182 -17.464 1.00 90.50 185 PRO A CA 1
ATOM 1501 C C . PRO A 1 185 ? 12.277 -7.122 -16.356 1.00 90.50 185 PRO A C 1
ATOM 1503 O O . PRO A 1 185 ? 12.507 -7.458 -15.193 1.00 90.50 185 PRO A O 1
ATOM 1506 N N . SER A 1 186 ? 11.975 -5.866 -16.702 1.00 89.75 186 SER A N 1
ATOM 1507 C CA . SER A 1 186 ? 11.883 -4.733 -15.767 1.00 89.75 186 SER A CA 1
ATOM 1508 C C . SER A 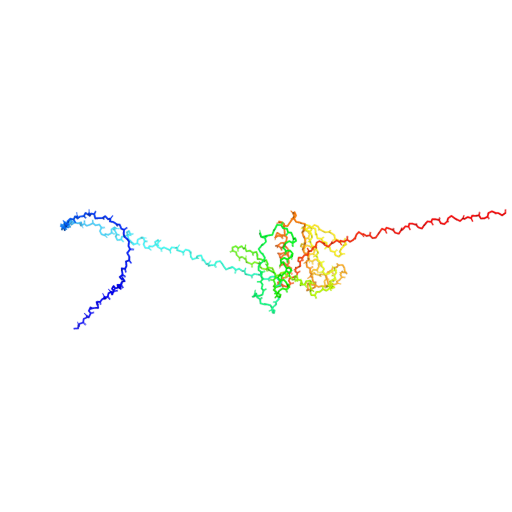1 186 ? 10.555 -4.647 -14.998 1.00 89.75 186 SER A C 1
ATOM 1510 O O . SER A 1 186 ? 10.445 -3.861 -14.055 1.00 89.75 186 SER A O 1
ATOM 1512 N N . TRP A 1 187 ? 9.573 -5.474 -15.358 1.00 93.12 187 TRP A N 1
ATOM 1513 C CA . TRP A 1 187 ? 8.229 -5.497 -14.774 1.00 93.12 187 TRP A CA 1
ATOM 1514 C C . TRP A 1 187 ? 7.979 -6.800 -14.002 1.00 93.12 187 TRP A C 1
ATOM 1516 O O . TRP A 1 187 ? 8.733 -7.774 -14.130 1.00 93.12 187 TRP A O 1
ATOM 1526 N N . SER A 1 188 ? 6.916 -6.829 -13.196 1.00 93.75 188 SER A N 1
ATOM 1527 C CA . SER A 1 188 ? 6.631 -7.930 -12.280 1.00 93.75 188 SER A CA 1
ATOM 1528 C C . SER A 1 188 ? 6.479 -9.253 -13.015 1.00 93.75 188 SER A C 1
ATOM 1530 O O . SER A 1 188 ? 5.931 -9.345 -14.118 1.00 93.75 188 SER A O 1
ATOM 1532 N N . ARG A 1 189 ? 6.987 -10.323 -12.400 1.00 92.62 189 ARG A N 1
ATOM 1533 C CA . ARG A 1 189 ? 6.881 -11.664 -12.980 1.00 92.62 189 ARG A CA 1
ATOM 1534 C C . ARG A 1 189 ? 5.442 -12.184 -12.963 1.00 92.62 189 ARG A C 1
ATOM 1536 O O . ARG A 1 189 ? 5.097 -12.951 -13.849 1.00 92.62 189 ARG A O 1
ATOM 1543 N N . ASN A 1 190 ? 4.643 -11.816 -11.967 1.00 91.25 190 ASN A N 1
ATOM 1544 C CA . ASN A 1 190 ? 3.216 -12.133 -11.875 1.00 91.25 190 ASN A CA 1
ATOM 1545 C C . ASN A 1 190 ? 2.544 -11.241 -10.803 1.00 91.25 190 ASN A C 1
ATOM 1547 O O . ASN A 1 190 ? 3.256 -10.633 -9.993 1.00 91.25 190 ASN A O 1
ATOM 1551 N N . PRO A 1 191 ? 1.201 -11.169 -10.766 1.00 90.44 191 PRO A N 1
ATOM 1552 C CA . PRO A 1 191 ? 0.470 -10.413 -9.748 1.00 90.44 191 PRO A CA 1
ATOM 1553 C C . PRO A 1 191 ? 0.816 -10.792 -8.305 1.00 90.44 191 PRO A C 1
ATOM 1555 O O . PRO A 1 191 ? 1.044 -9.919 -7.477 1.00 90.44 191 PRO A O 1
ATOM 1558 N N . GLU A 1 192 ? 0.940 -12.088 -8.011 1.00 90.69 192 GLU A N 1
ATOM 1559 C CA . GLU A 1 192 ? 1.219 -12.592 -6.658 1.00 90.69 192 GLU A CA 1
ATOM 1560 C C . GLU A 1 192 ? 2.568 -12.135 -6.103 1.00 90.69 192 GLU A C 1
ATOM 1562 O O . GLU A 1 192 ? 2.760 -12.083 -4.891 1.00 90.69 192 GLU A O 1
ATOM 1567 N N . LYS A 1 193 ? 3.537 -11.804 -6.962 1.00 91.56 193 LYS A N 1
ATOM 1568 C CA . LYS A 1 193 ? 4.854 -11.306 -6.547 1.00 91.56 193 LYS A CA 1
ATOM 1569 C C . LYS A 1 193 ? 4.901 -9.798 -6.390 1.00 91.56 193 LYS A C 1
ATOM 1571 O O . LYS A 1 193 ? 5.852 -9.330 -5.768 1.00 91.56 193 LYS A O 1
ATOM 1576 N N . LEU A 1 194 ? 3.902 -9.072 -6.890 1.00 94.31 194 LEU A N 1
ATOM 1577 C CA . LEU A 1 194 ? 3.846 -7.621 -6.791 1.00 94.31 194 LEU A CA 1
ATOM 1578 C C . LEU A 1 194 ? 3.896 -7.187 -5.319 1.00 94.31 194 LEU A C 1
ATOM 1580 O O . LEU A 1 194 ? 3.232 -7.773 -4.460 1.00 94.31 194 LEU A O 1
ATOM 1584 N N . LEU A 1 195 ? 4.728 -6.196 -5.032 1.00 95.75 195 LEU A N 1
ATOM 1585 C CA . LEU A 1 195 ? 4.848 -5.558 -3.729 1.00 95.75 195 LEU A CA 1
ATOM 1586 C C . LEU A 1 195 ? 4.868 -4.047 -3.933 1.00 95.75 195 LEU A C 1
ATOM 1588 O O . LEU A 1 195 ? 5.617 -3.545 -4.772 1.00 95.75 195 LEU A O 1
ATOM 1592 N N . ILE A 1 196 ? 4.048 -3.334 -3.174 1.00 97.31 196 ILE A N 1
ATOM 1593 C CA . ILE A 1 196 ? 3.986 -1.878 -3.229 1.00 97.31 196 ILE A CA 1
ATOM 1594 C C . ILE A 1 196 ? 4.660 -1.325 -1.980 1.00 97.31 196 ILE A C 1
ATOM 1596 O O . ILE A 1 196 ? 4.272 -1.664 -0.866 1.00 97.31 196 ILE A O 1
ATOM 1600 N N . PHE A 1 197 ? 5.659 -0.477 -2.175 1.00 96.88 197 PHE A N 1
ATOM 1601 C CA . PHE A 1 197 ? 6.280 0.295 -1.109 1.00 96.88 197 PHE A CA 1
ATOM 1602 C C . PHE A 1 197 ? 5.710 1.700 -1.109 1.00 96.88 197 PHE A C 1
ATOM 1604 O O . PHE A 1 197 ? 5.655 2.332 -2.164 1.00 96.88 197 PHE A O 1
ATOM 1611 N N . LEU A 1 198 ? 5.322 2.187 0.061 1.00 97.94 198 LEU A N 1
ATOM 1612 C CA . LEU A 1 198 ? 4.913 3.569 0.272 1.00 97.94 198 LEU A CA 1
ATOM 1613 C C . LEU A 1 198 ? 5.911 4.231 1.220 1.00 97.94 198 LEU A C 1
ATOM 1615 O O . LEU A 1 198 ? 6.280 3.634 2.229 1.00 97.94 198 LEU A O 1
ATOM 1619 N N . SER A 1 199 ? 6.338 5.446 0.893 1.00 97.19 199 SER A N 1
ATOM 1620 C CA . SER A 1 199 ? 7.163 6.291 1.756 1.00 97.19 199 SER A CA 1
ATOM 1621 C C . SER A 1 199 ? 6.802 7.763 1.571 1.00 97.19 199 SER A C 1
ATOM 1623 O O . SER A 1 199 ? 6.349 8.174 0.499 1.00 97.19 199 SER A O 1
ATOM 1625 N N . TYR A 1 200 ? 6.995 8.570 2.609 1.00 96.81 200 TYR A N 1
ATOM 1626 C CA . TYR A 1 200 ? 6.670 9.995 2.592 1.00 96.81 200 TYR A CA 1
ATOM 1627 C C . TYR A 1 200 ? 7.750 10.803 3.297 1.00 96.81 200 TYR A C 1
ATOM 1629 O O . TYR A 1 200 ? 8.339 10.335 4.266 1.00 96.81 200 TYR A O 1
ATOM 1637 N N . ASP A 1 201 ? 7.981 12.020 2.807 1.00 95.25 201 ASP A N 1
ATOM 1638 C CA . ASP A 1 201 ? 8.601 13.055 3.631 1.00 95.25 201 ASP A CA 1
ATOM 1639 C C . ASP A 1 201 ? 7.566 13.519 4.671 1.00 95.25 201 ASP A C 1
ATOM 1641 O O . ASP A 1 201 ? 6.370 13.590 4.357 1.00 95.25 201 ASP A O 1
ATOM 1645 N N . ASP A 1 202 ? 8.002 13.864 5.885 1.00 92.31 202 ASP A N 1
ATOM 1646 C CA . ASP A 1 202 ? 7.100 14.231 6.991 1.00 92.31 202 ASP A CA 1
ATOM 1647 C C . ASP A 1 202 ? 6.129 15.355 6.602 1.00 92.31 202 ASP A C 1
ATOM 1649 O O . ASP A 1 202 ? 4.923 15.258 6.816 1.00 92.31 202 ASP A O 1
ATOM 1653 N N . GLU A 1 203 ? 6.626 16.369 5.892 1.00 93.31 203 GLU A N 1
ATOM 1654 C CA . GLU A 1 203 ? 5.853 17.514 5.387 1.00 93.31 203 GLU A CA 1
ATOM 1655 C C . GLU A 1 203 ? 4.675 17.112 4.477 1.00 93.31 203 GLU A C 1
ATOM 1657 O O . GLU A 1 203 ? 3.725 17.875 4.287 1.00 93.31 203 GLU A O 1
ATOM 1662 N N . LYS A 1 204 ? 4.730 15.912 3.890 1.00 94.31 204 LYS A N 1
ATOM 1663 C CA . LYS A 1 204 ? 3.772 15.408 2.902 1.00 94.31 204 LYS A CA 1
ATOM 1664 C C . LYS A 1 204 ? 2.950 14.222 3.401 1.00 94.31 204 LYS A C 1
ATOM 1666 O O . LYS A 1 204 ? 2.111 13.736 2.639 1.00 94.31 204 LYS A O 1
ATOM 1671 N N . ILE A 1 205 ? 3.109 13.782 4.656 1.00 95.62 205 ILE A N 1
ATOM 1672 C CA . ILE A 1 205 ? 2.359 12.641 5.217 1.00 95.62 205 ILE A CA 1
ATOM 1673 C C . ILE A 1 205 ? 0.840 12.808 5.097 1.00 95.62 205 ILE A C 1
ATOM 1675 O O . ILE A 1 205 ? 0.119 11.836 4.892 1.00 95.62 205 ILE A O 1
ATOM 1679 N N . SER A 1 206 ? 0.332 14.042 5.128 1.00 95.88 206 SER A N 1
ATOM 1680 C CA . SER A 1 206 ? -1.099 14.333 4.951 1.00 95.88 206 SER A CA 1
ATOM 1681 C C . SER A 1 206 ? -1.681 13.800 3.630 1.00 95.88 206 SER A C 1
ATOM 1683 O O . SER A 1 206 ? -2.889 13.580 3.526 1.00 95.88 206 SER A O 1
ATOM 1685 N N . LEU A 1 207 ? -0.839 13.539 2.623 1.00 96.88 207 LEU A N 1
ATOM 1686 C CA . LEU A 1 207 ? -1.230 12.949 1.342 1.00 96.88 207 LEU A CA 1
ATOM 1687 C C . LEU A 1 207 ? -1.307 11.412 1.375 1.00 96.88 207 LEU A C 1
ATOM 1689 O O . LEU A 1 207 ? -1.964 10.824 0.511 1.00 96.88 207 LEU A O 1
ATOM 1693 N N . PHE A 1 208 ? -0.689 10.753 2.360 1.00 97.75 208 PHE A N 1
ATOM 1694 C CA . PHE A 1 208 ? -0.626 9.292 2.467 1.00 97.75 208 PHE A CA 1
ATOM 1695 C C . PHE A 1 208 ? -2.004 8.608 2.445 1.00 97.75 208 PHE A C 1
ATOM 1697 O O . PHE A 1 208 ? -2.177 7.706 1.618 1.00 97.75 208 PHE A O 1
ATOM 1704 N N . PRO A 1 209 ? -3.019 9.031 3.235 1.00 97.81 209 PRO A N 1
ATOM 1705 C CA . PRO A 1 209 ? -4.336 8.390 3.204 1.00 97.81 209 PRO A CA 1
ATOM 1706 C C . PRO A 1 209 ? -4.956 8.397 1.800 1.00 97.81 209 PRO A C 1
ATOM 1708 O O . PRO A 1 209 ? -5.510 7.395 1.345 1.00 97.81 209 PRO A O 1
ATOM 1711 N N . LYS A 1 210 ? -4.806 9.513 1.073 1.00 97.69 210 LYS A N 1
ATOM 1712 C CA . LYS A 1 210 ? -5.313 9.669 -0.297 1.00 97.69 210 LYS A CA 1
ATOM 1713 C C . LYS A 1 210 ? -4.589 8.738 -1.269 1.00 97.69 210 LYS A C 1
ATOM 1715 O O . LYS A 1 210 ? -5.234 8.123 -2.119 1.00 97.69 210 LYS A O 1
ATOM 1720 N N . THR A 1 211 ? -3.270 8.618 -1.153 1.00 98.12 211 THR A N 1
ATOM 1721 C CA . THR A 1 211 ? -2.472 7.720 -1.997 1.00 98.12 211 THR A CA 1
ATOM 1722 C C . THR A 1 211 ? -2.777 6.258 -1.719 1.00 98.12 211 THR A C 1
ATOM 1724 O O . THR A 1 211 ? -2.986 5.503 -2.666 1.00 98.12 211 THR A O 1
ATOM 1727 N N . LEU A 1 212 ? -2.876 5.860 -0.449 1.00 98.44 212 LEU A N 1
ATOM 1728 C CA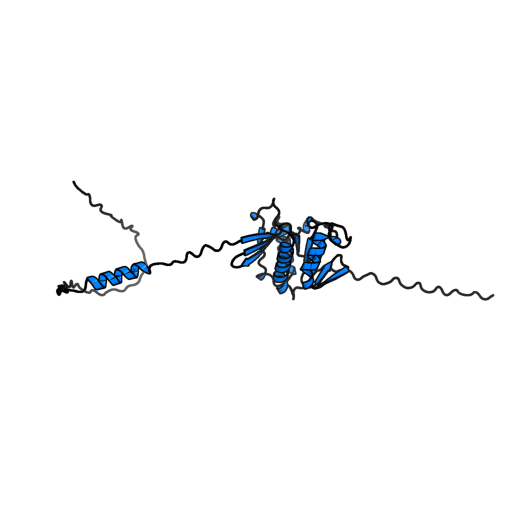 . LEU A 1 212 ? -3.234 4.497 -0.065 1.00 98.44 212 LEU A CA 1
ATOM 1729 C C . LEU A 1 212 ? -4.611 4.113 -0.619 1.00 98.44 212 LEU A C 1
ATOM 1731 O O . LEU A 1 212 ? -4.755 3.069 -1.256 1.00 98.44 212 LEU A O 1
ATOM 1735 N N . TYR A 1 213 ? -5.599 4.999 -0.475 1.00 97.69 213 TYR A N 1
ATOM 1736 C CA . TYR A 1 213 ? -6.927 4.802 -1.052 1.00 97.69 213 TYR A CA 1
ATOM 1737 C C . TYR A 1 213 ? -6.885 4.681 -2.585 1.00 97.69 213 TYR A C 1
ATOM 1739 O O . TYR A 1 213 ? -7.547 3.815 -3.163 1.00 97.69 213 TYR A O 1
ATOM 1747 N N . LYS A 1 214 ? -6.065 5.501 -3.263 1.00 98.12 214 LYS A N 1
ATOM 1748 C CA . LYS A 1 214 ? -5.849 5.410 -4.718 1.00 98.12 214 LYS A CA 1
ATOM 1749 C C . LYS A 1 214 ? -5.258 4.053 -5.109 1.00 98.12 214 LYS A C 1
ATOM 1751 O O . LYS A 1 214 ? -5.765 3.431 -6.034 1.00 98.12 214 LYS A O 1
ATOM 1756 N N . VAL A 1 215 ? -4.233 3.576 -4.400 1.00 98.19 215 VAL A N 1
ATOM 1757 C CA . VAL A 1 215 ? -3.602 2.265 -4.642 1.00 98.19 215 VAL A CA 1
ATOM 1758 C C . VAL A 1 215 ? -4.622 1.136 -4.549 1.00 98.19 215 VAL A C 1
ATOM 1760 O O . VAL A 1 215 ? -4.717 0.335 -5.476 1.00 98.19 215 VAL A O 1
ATOM 1763 N N . VAL A 1 216 ? -5.409 1.099 -3.473 1.00 97.50 216 VAL A N 1
ATOM 1764 C CA . VAL A 1 216 ? -6.428 0.061 -3.259 1.00 97.50 216 VAL A CA 1
ATOM 1765 C C . VAL A 1 216 ? -7.477 0.086 -4.368 1.00 97.50 216 VAL A C 1
ATOM 1767 O O . VAL A 1 216 ? -7.767 -0.950 -4.959 1.00 97.50 216 VAL A O 1
ATOM 1770 N N . ASN A 1 217 ? -7.996 1.266 -4.714 1.00 96.81 217 ASN A N 1
ATOM 1771 C CA . ASN A 1 217 ? -9.012 1.392 -5.760 1.00 96.81 217 ASN A CA 1
ATOM 1772 C C . ASN A 1 217 ? -8.493 1.025 -7.150 1.00 96.81 217 ASN A C 1
ATOM 1774 O O . ASN A 1 217 ? -9.227 0.434 -7.936 1.00 96.81 217 ASN A O 1
ATOM 1778 N N . GLU A 1 218 ? -7.260 1.400 -7.498 1.00 97.62 218 GLU A N 1
ATOM 1779 C CA . GLU A 1 218 ? -6.692 1.003 -8.788 1.00 97.62 218 GLU A CA 1
ATOM 1780 C C . GLU A 1 218 ? -6.397 -0.499 -8.837 1.00 97.62 218 GLU A C 1
ATOM 1782 O O . GLU A 1 218 ? -6.538 -1.105 -9.895 1.00 97.62 218 GLU A O 1
ATOM 1787 N N . TYR A 1 219 ? -6.032 -1.111 -7.709 1.00 96.50 219 TYR A N 1
ATOM 1788 C CA . TYR A 1 219 ? -5.830 -2.554 -7.621 1.00 96.50 219 TYR A CA 1
ATOM 1789 C C . TYR A 1 219 ? -7.146 -3.335 -7.757 1.00 96.50 219 TYR A C 1
ATOM 1791 O O . TYR A 1 219 ? -7.213 -4.269 -8.552 1.00 96.50 219 TYR A O 1
ATOM 1799 N N . GLU A 1 220 ? -8.207 -2.911 -7.064 1.00 95.44 220 GLU A N 1
ATOM 1800 C CA . GLU A 1 220 ? -9.551 -3.514 -7.133 1.00 95.44 220 GLU A CA 1
ATOM 1801 C C . GLU A 1 220 ? -10.104 -3.547 -8.568 1.00 95.44 220 GLU A C 1
ATOM 1803 O O . GLU A 1 220 ? -10.755 -4.502 -8.975 1.00 95.44 220 GLU A O 1
ATOM 1808 N N . LYS A 1 221 ? -9.786 -2.544 -9.397 1.00 96.31 221 LYS A N 1
ATOM 1809 C CA . LYS A 1 221 ? -10.184 -2.529 -10.818 1.00 96.31 221 LYS A CA 1
ATOM 1810 C C . LYS A 1 221 ? -9.494 -3.602 -11.666 1.00 96.31 221 LYS A C 1
ATOM 1812 O O . LYS A 1 221 ? -9.927 -3.850 -12.791 1.00 96.31 221 LYS A O 1
ATOM 1817 N N . LEU A 1 222 ? -8.379 -4.164 -11.198 1.00 95.12 222 LEU A N 1
ATOM 1818 C CA . LEU A 1 222 ? -7.579 -5.139 -11.943 1.00 95.12 222 LEU A CA 1
ATOM 1819 C C . LEU A 1 222 ? -7.942 -6.582 -11.593 1.00 95.12 222 LEU A C 1
ATOM 1821 O O . LEU A 1 222 ? -7.681 -7.473 -12.402 1.00 95.12 222 LEU A O 1
ATOM 1825 N N . THR A 1 223 ? -8.484 -6.829 -10.398 1.00 94.12 223 THR A N 1
ATOM 1826 C CA . THR A 1 223 ? -8.722 -8.183 -9.898 1.00 94.12 223 THR A CA 1
ATOM 1827 C C . THR A 1 223 ? -9.690 -8.209 -8.720 1.00 94.12 223 THR A C 1
ATOM 1829 O O . THR A 1 223 ? -9.686 -7.305 -7.892 1.00 94.12 223 THR A O 1
ATOM 1832 N N . ASP A 1 224 ? -10.429 -9.313 -8.597 1.00 91.50 224 ASP A N 1
ATOM 1833 C CA . ASP A 1 224 ? -11.213 -9.642 -7.399 1.00 91.50 224 ASP A CA 1
ATOM 1834 C C . ASP A 1 224 ? -10.344 -10.233 -6.268 1.00 91.50 224 ASP A C 1
ATOM 1836 O O . ASP A 1 224 ? -10.837 -10.546 -5.184 1.00 91.50 224 ASP A O 1
ATOM 1840 N N . SER A 1 225 ? -9.044 -10.441 -6.515 1.00 89.50 225 SER A N 1
ATOM 1841 C CA . SER A 1 225 ? -8.111 -10.931 -5.503 1.00 89.50 225 SER A CA 1
ATOM 1842 C C . SER A 1 225 ? -7.936 -9.910 -4.385 1.00 89.50 225 SER A C 1
ATOM 1844 O O . SER A 1 225 ? -7.750 -8.723 -4.629 1.00 89.50 225 SER A O 1
ATOM 1846 N N . VAL A 1 226 ? -7.890 -10.396 -3.149 1.00 86.94 226 VAL A N 1
ATOM 1847 C CA . VAL A 1 226 ? -7.579 -9.586 -1.963 1.00 86.94 226 VAL A CA 1
ATOM 1848 C C . VAL A 1 226 ? -6.088 -9.593 -1.613 1.00 86.94 226 VAL A C 1
ATOM 1850 O O . VAL A 1 226 ? -5.678 -8.959 -0.644 1.00 86.94 226 VAL A O 1
ATOM 1853 N N . VAL A 1 227 ? -5.251 -10.299 -2.384 1.00 90.00 227 VAL A N 1
ATOM 1854 C CA . VAL A 1 227 ? -3.816 -10.500 -2.104 1.00 90.00 227 VAL A CA 1
ATOM 1855 C C . VAL A 1 227 ? -2.999 -9.272 -2.532 1.00 90.00 227 VAL A C 1
ATOM 1857 O O . VAL A 1 227 ? -2.188 -9.306 -3.460 1.00 90.00 227 VAL A O 1
ATOM 1860 N N . LEU A 1 228 ? -3.221 -8.163 -1.830 1.00 95.00 228 LEU A N 1
ATOM 1861 C CA . LEU A 1 228 ? -2.494 -6.908 -1.971 1.00 95.00 228 LEU A CA 1
ATOM 1862 C C . LEU A 1 228 ? -1.409 -6.816 -0.894 1.00 95.00 228 LEU A C 1
ATOM 1864 O O . LEU A 1 228 ? -1.698 -6.860 0.296 1.00 95.00 228 LEU A O 1
ATOM 1868 N N . LYS A 1 229 ? -0.148 -6.674 -1.307 1.00 96.38 229 LYS A N 1
ATOM 1869 C CA . LYS A 1 229 ? 0.984 -6.508 -0.387 1.00 96.38 229 LYS A CA 1
ATOM 1870 C C . LYS A 1 229 ? 1.475 -5.071 -0.443 1.00 96.38 229 LYS A C 1
ATOM 1872 O O . LYS A 1 229 ? 2.017 -4.647 -1.466 1.00 96.38 229 LYS A O 1
ATOM 1877 N N . ILE A 1 230 ? 1.282 -4.350 0.655 1.00 98.06 230 ILE A N 1
ATOM 1878 C CA . ILE A 1 230 ? 1.757 -2.979 0.842 1.00 98.06 230 ILE A CA 1
ATOM 1879 C C . ILE A 1 230 ? 2.678 -2.953 2.051 1.00 98.06 230 ILE A C 1
ATOM 1881 O O . ILE A 1 230 ? 2.285 -3.429 3.118 1.00 98.06 230 ILE A O 1
ATOM 1885 N N . TRP A 1 231 ? 3.877 -2.404 1.872 1.00 96.94 231 TRP A N 1
ATOM 1886 C CA . TRP A 1 231 ? 4.822 -2.114 2.946 1.00 96.94 231 TRP A CA 1
ATOM 1887 C C . TRP A 1 231 ? 5.006 -0.608 3.071 1.00 96.94 231 TRP A C 1
ATOM 1889 O O . TRP A 1 231 ? 5.219 0.081 2.070 1.00 96.94 231 TRP A O 1
ATOM 1899 N N . LEU A 1 232 ? 4.958 -0.108 4.300 1.00 97.31 232 LEU A N 1
ATOM 1900 C CA . LEU A 1 232 ? 5.481 1.220 4.608 1.00 97.31 232 LEU A CA 1
ATOM 1901 C C . LEU A 1 232 ? 6.994 1.106 4.780 1.00 97.31 232 LEU A C 1
ATOM 1903 O O . LEU A 1 232 ? 7.466 0.115 5.335 1.00 97.31 232 LEU A O 1
ATOM 1907 N N . ASN A 1 233 ? 7.755 2.070 4.279 1.00 91.62 233 ASN A N 1
ATOM 1908 C CA . ASN A 1 233 ? 9.206 2.044 4.401 1.00 91.62 233 ASN A CA 1
ATOM 1909 C C . ASN A 1 233 ? 9.773 3.450 4.575 1.00 91.62 233 ASN A C 1
ATOM 1911 O O . ASN A 1 233 ? 9.121 4.444 4.241 1.00 91.62 233 ASN A O 1
ATOM 1915 N N . GLU A 1 234 ? 11.019 3.526 5.024 1.00 89.31 234 GLU A N 1
ATOM 1916 C CA . GLU A 1 234 ? 11.818 4.727 4.823 1.00 89.31 234 GLU A CA 1
ATOM 1917 C C . GLU A 1 234 ? 12.009 4.984 3.322 1.00 89.31 234 GLU A C 1
ATOM 1919 O O . GLU A 1 234 ? 11.835 4.104 2.463 1.00 89.31 234 GLU A O 1
ATOM 1924 N N . LYS A 1 235 ? 12.349 6.226 2.980 1.00 80.81 235 LYS A N 1
ATOM 1925 C CA . LYS A 1 235 ? 12.760 6.550 1.620 1.00 80.81 235 LYS A CA 1
ATOM 1926 C C . LYS A 1 235 ? 14.018 5.744 1.301 1.00 80.81 235 LYS A C 1
ATOM 1928 O O . LYS A 1 235 ? 15.019 5.859 1.995 1.00 80.81 235 LYS A O 1
ATOM 1933 N N . MET A 1 236 ? 13.974 4.932 0.247 1.00 69.69 236 MET A N 1
ATOM 1934 C CA . MET A 1 236 ? 15.184 4.265 -0.219 1.00 69.69 236 MET A CA 1
ATOM 1935 C C . MET A 1 236 ? 16.093 5.305 -0.874 1.00 69.69 236 MET A C 1
ATOM 1937 O O . MET A 1 236 ? 15.760 5.841 -1.936 1.00 69.69 236 MET A O 1
ATOM 1941 N N . ASP A 1 237 ? 17.236 5.574 -0.252 1.00 63.25 237 ASP A N 1
ATOM 1942 C CA . ASP A 1 237 ? 18.303 6.343 -0.877 1.00 63.25 237 ASP A CA 1
ATOM 1943 C C . ASP A 1 237 ? 18.905 5.512 -2.008 1.00 63.25 237 ASP A C 1
ATOM 1945 O O . ASP A 1 237 ? 19.620 4.531 -1.792 1.00 63.25 237 ASP A O 1
ATOM 1949 N N . ILE A 1 238 ? 18.588 5.886 -3.247 1.00 58.91 238 ILE A N 1
ATOM 1950 C CA . ILE A 1 238 ? 19.273 5.333 -4.410 1.00 58.91 238 ILE A CA 1
ATOM 1951 C C . ILE A 1 238 ? 20.641 6.021 -4.446 1.00 58.91 238 ILE A C 1
ATOM 1953 O O . ILE A 1 238 ? 20.682 7.240 -4.648 1.00 58.91 238 ILE A O 1
ATOM 1957 N N . PRO A 1 239 ? 21.757 5.293 -4.245 1.00 54.56 239 PRO A N 1
ATOM 1958 C CA . PRO A 1 239 ? 23.069 5.907 -4.321 1.00 54.56 239 PRO A CA 1
ATOM 1959 C C . PRO A 1 239 ? 23.236 6.534 -5.711 1.00 54.56 239 PRO A C 1
ATOM 1961 O O . PRO A 1 239 ? 22.804 5.935 -6.706 1.00 54.56 239 PRO A O 1
ATOM 1964 N N . PRO A 1 240 ? 23.840 7.732 -5.809 1.00 54.97 240 PRO A N 1
ATOM 1965 C CA . PRO A 1 240 ? 24.103 8.335 -7.104 1.00 54.97 240 PRO A CA 1
ATOM 1966 C C . PRO A 1 240 ? 24.911 7.350 -7.961 1.00 54.97 240 PRO A C 1
ATOM 1968 O O . PRO A 1 240 ? 25.725 6.588 -7.424 1.00 54.97 240 PRO A O 1
ATOM 1971 N N . PRO A 1 241 ? 24.685 7.325 -9.287 1.00 54.22 241 PRO A N 1
ATOM 1972 C CA . PRO A 1 241 ? 25.453 6.460 -10.166 1.00 54.22 241 PRO A CA 1
ATOM 1973 C C . PRO A 1 241 ? 26.953 6.711 -9.953 1.00 54.22 241 PRO A C 1
ATOM 1975 O O . PRO A 1 241 ? 27.349 7.854 -9.700 1.00 54.22 241 PRO A O 1
ATOM 1978 N N . PRO A 1 242 ? 27.794 5.663 -10.032 1.00 64.94 242 PRO A N 1
ATOM 1979 C CA . PRO A 1 242 ? 29.227 5.825 -9.857 1.00 64.94 242 PRO A CA 1
ATOM 1980 C C . PRO A 1 242 ? 29.746 6.881 -10.845 1.00 64.94 242 PRO A C 1
ATOM 1982 O O . PRO A 1 242 ? 29.281 6.918 -11.991 1.00 64.94 242 PRO A O 1
ATOM 1985 N N . PRO A 1 243 ? 30.679 7.752 -10.418 1.00 74.62 243 PRO A N 1
ATOM 1986 C CA . PRO A 1 243 ? 31.244 8.764 -11.296 1.00 74.62 243 PRO A CA 1
ATOM 1987 C C . PRO A 1 243 ? 31.839 8.106 -12.552 1.00 74.62 243 PRO A C 1
ATOM 1989 O O . PRO A 1 243 ? 32.318 6.968 -12.471 1.00 74.62 243 PRO A O 1
ATOM 1992 N N . PRO A 1 244 ? 31.814 8.794 -13.710 1.00 78.88 244 PRO A N 1
ATOM 1993 C CA . PRO A 1 244 ? 32.397 8.273 -14.939 1.00 78.88 244 PRO A CA 1
ATOM 1994 C C . PRO A 1 244 ? 33.840 7.804 -14.698 1.00 78.88 244 PRO A C 1
ATOM 1996 O O . PRO A 1 244 ? 34.556 8.448 -13.919 1.00 78.88 244 PRO A O 1
ATOM 1999 N N . PRO A 1 245 ? 34.292 6.713 -15.346 1.00 81.31 245 PRO A N 1
ATOM 2000 C CA . PRO A 1 245 ? 35.697 6.332 -15.314 1.00 81.31 245 PRO A CA 1
ATOM 2001 C C . PRO A 1 245 ? 36.551 7.548 -15.681 1.00 81.31 245 PRO A C 1
ATOM 2003 O O . PRO A 1 245 ? 36.270 8.206 -16.683 1.00 81.31 245 PRO A O 1
ATOM 2006 N N . LYS A 1 246 ? 37.562 7.870 -14.863 1.00 78.81 246 LYS A N 1
ATOM 2007 C CA . LYS A 1 246 ? 38.521 8.927 -15.208 1.00 78.81 246 LYS A CA 1
ATOM 2008 C C . LYS A 1 246 ? 39.103 8.585 -16.575 1.00 78.81 246 LYS A C 1
ATOM 2010 O O . LYS A 1 246 ? 39.561 7.455 -16.760 1.00 78.81 246 LYS A O 1
ATOM 2015 N N . GLU A 1 247 ? 39.048 9.530 -17.512 1.00 78.88 247 GLU A N 1
ATOM 2016 C CA . GLU A 1 247 ? 39.684 9.354 -18.815 1.00 78.88 247 GLU A CA 1
ATOM 2017 C C . GLU A 1 247 ? 41.141 8.928 -18.590 1.00 78.88 247 GLU A C 1
ATOM 2019 O O . GLU A 1 247 ? 41.796 9.467 -17.686 1.00 78.88 247 GLU A O 1
ATOM 2024 N N . PRO A 1 248 ? 41.636 7.914 -19.323 1.00 72.38 248 PRO A N 1
ATOM 2025 C CA . PRO A 1 248 ? 43.008 7.474 -19.165 1.00 72.38 248 PRO A CA 1
ATOM 2026 C C . PRO A 1 248 ? 43.912 8.679 -19.407 1.00 72.38 248 PRO A C 1
ATOM 2028 O O . PRO A 1 248 ? 43.869 9.289 -20.474 1.00 72.38 248 PRO A O 1
ATOM 2031 N N . VAL A 1 249 ? 44.693 9.031 -18.383 1.00 73.19 249 VAL A N 1
ATOM 2032 C CA . VAL A 1 249 ? 45.729 10.058 -18.476 1.00 73.19 249 VAL A CA 1
ATOM 2033 C C . VAL A 1 249 ? 46.587 9.678 -19.672 1.00 73.19 249 VAL A C 1
ATOM 2035 O O . VAL A 1 249 ? 47.172 8.593 -19.680 1.00 73.19 249 VAL A O 1
ATOM 2038 N N . GLY A 1 250 ? 46.579 10.528 -20.701 1.00 62.94 250 GLY A N 1
ATOM 2039 C CA . GLY A 1 250 ? 47.376 10.327 -21.899 1.00 62.94 250 GLY A CA 1
ATOM 2040 C C . GLY A 1 250 ? 48.811 10.070 -21.473 1.00 62.94 250 GLY A C 1
ATOM 2041 O O . GLY A 1 250 ? 49.436 10.923 -20.848 1.00 62.94 250 GLY A O 1
ATOM 2042 N N . ILE A 1 251 ? 49.302 8.862 -21.737 1.00 61.59 251 ILE A N 1
ATOM 2043 C CA . ILE A 1 251 ? 50.715 8.557 -21.577 1.00 61.59 251 ILE A CA 1
ATOM 2044 C C . ILE A 1 251 ? 51.401 9.396 -22.652 1.00 61.59 251 ILE A C 1
ATOM 2046 O O . ILE A 1 251 ? 51.326 9.054 -23.832 1.00 61.59 251 ILE A O 1
ATOM 2050 N N . GLU A 1 252 ? 51.996 10.525 -22.261 1.00 57.22 252 GLU A N 1
ATOM 2051 C CA . GLU A 1 252 ? 52.946 11.231 -23.114 1.00 57.22 252 GLU A CA 1
ATOM 2052 C C . GLU A 1 252 ? 54.056 10.234 -23.446 1.00 57.22 252 GLU A C 1
ATOM 2054 O O . GLU A 1 252 ? 54.838 9.817 -22.588 1.00 57.22 252 GLU A O 1
ATOM 2059 N N . LEU A 1 253 ? 54.059 9.778 -24.697 1.00 58.19 253 LEU A N 1
ATOM 2060 C CA . LEU A 1 253 ? 55.175 9.047 -25.261 1.00 58.19 253 LEU A CA 1
ATOM 2061 C C . LEU A 1 253 ? 56.351 10.019 -25.265 1.00 58.19 253 LEU A C 1
ATOM 2063 O O . LEU A 1 253 ? 56.409 10.925 -26.091 1.00 58.19 253 LEU A O 1
ATOM 2067 N N . ILE A 1 254 ? 57.262 9.848 -24.311 1.00 59.25 254 ILE A N 1
ATOM 2068 C CA . ILE A 1 254 ? 58.563 10.502 -24.351 1.00 59.25 254 ILE A CA 1
ATOM 2069 C C . ILE A 1 254 ? 59.283 9.915 -25.569 1.00 59.25 254 ILE A C 1
ATOM 2071 O O . ILE A 1 254 ? 59.780 8.787 -25.530 1.00 59.25 254 ILE A O 1
ATOM 2075 N N . GLU A 1 255 ? 59.277 10.656 -26.678 1.00 60.47 255 GLU A N 1
ATOM 2076 C CA . GLU A 1 255 ? 60.187 10.424 -27.793 1.00 60.47 255 GLU A CA 1
ATOM 2077 C C . GLU A 1 255 ? 61.611 10.634 -27.273 1.00 60.47 255 GLU A C 1
ATOM 2079 O O . GLU A 1 255 ? 62.051 11.750 -27.011 1.00 60.47 255 GLU A O 1
ATOM 2084 N N . ASN A 1 256 ? 62.328 9.529 -27.079 1.00 58.00 256 ASN A N 1
ATOM 2085 C CA . ASN A 1 256 ? 63.769 9.564 -26.888 1.00 58.00 256 ASN A CA 1
ATOM 2086 C C . ASN A 1 256 ? 64.408 9.959 -28.225 1.00 58.00 256 ASN A C 1
ATOM 2088 O O . ASN A 1 256 ? 64.557 9.116 -29.116 1.00 58.00 256 ASN A O 1
ATOM 2092 N N . GLU A 1 257 ? 64.766 11.234 -28.366 1.00 59.94 257 GLU A N 1
ATOM 2093 C CA . GLU A 1 257 ? 65.695 11.674 -29.403 1.00 59.94 257 GLU A CA 1
ATOM 2094 C C . GLU A 1 257 ? 67.099 11.099 -29.157 1.00 59.94 257 GLU A C 1
ATOM 2096 O O . GLU A 1 257 ? 67.514 10.811 -28.032 1.00 59.94 257 GLU A O 1
ATOM 2101 N N . LYS A 1 258 ? 67.765 10.860 -30.283 1.00 52.47 258 LYS A N 1
ATOM 2102 C CA . LYS A 1 258 ? 68.940 10.020 -30.505 1.00 52.47 258 LYS A CA 1
ATOM 2103 C C . LYS A 1 258 ? 70.248 10.787 -30.359 1.00 52.47 258 LYS A C 1
ATOM 2105 O O . LYS A 1 258 ? 70.268 11.973 -30.750 1.00 52.47 258 LYS A O 1
#

Foldseek 3Di:
DDDDDDDDDDDDDDDDDDDDDDDDDDDDDDDDDDDDDDDPDDDDDDVVVVVVVVVVVVVPPDPPVPPPQQAAAEAEAQDDPPDDCVQEDEDDLVVDLFLVVSQVVCLVSQVVVGWYWYWDDDSHYIYIYTAPAHNVVVPPDDDQDQQQEWEDEQQWIDFLNPDIDGVVCLLVLLLCQAPVCPVDVRHHVHPLSHAYEYEYGSVRSVCVVVSVVVNVVSVVVVDPDSNYHYHYDYPDPDDPPPPPDDDPDPPPPPPPDD